Protein AF-A0A1W0WRH9-F1 (afdb_monomer)

Mean predicted aligned error: 17.5 Å

Organism: Hypsibius exemplaris (NCBI:txid2072580)

Nearest PDB structures (foldseek):
  4wpe-assembly1_A-2  TM=3.877E-01  e=2.273E+00  Saccharomyces cerevisiae S288C
  7aal-assembly1_B  TM=3.567E-01  e=2.743E+00  Homo sapiens
  3na7-assembly1_A  TM=4.412E-01  e=3.753E+00  Helicobacter pylori NCTC 11638
  3q0k-assembly1_B  TM=3.349E-01  e=2.577E+00  Homo sapiens
  6iko-assembly1_A  TM=3.248E-01  e=5.134E+00  Mus musculus

Radius of gyration: 46.94 Å; Cα contacts (8 Å, |Δi|>4): 36; chains: 1; bounding box: 94×64×145 Å

Solvent-accessible surface area (backbone atoms only — not comparable to full-atom values): 10478 Å² total; per-residue (Å²): 145,78,84,86,76,83,83,80,84,84,81,76,80,92,79,82,85,83,78,74,59,67,63,55,57,52,54,54,49,53,54,53,50,48,52,52,51,52,52,50,50,52,50,33,55,48,51,29,50,54,32,50,54,49,40,57,59,69,64,59,82,68,92,76,73,84,46,75,71,49,59,58,47,50,55,51,49,50,52,51,39,51,54,33,52,51,50,30,51,53,27,50,51,52,50,53,55,51,50,51,53,50,50,47,56,62,59,60,63,47,50,64,56,52,50,53,52,53,51,50,54,51,52,51,54,50,51,55,50,51,53,51,49,51,52,50,53,51,53,52,51,52,52,51,48,54,50,49,54,49,43,57,66,51,50,52,57,72,75,64,59,71,80,66,78,76,64,64,70,75,73,73,71,86,83,85,131

Sequence (177 aa):
MRRDTPARPINRPASSMAQRTAGGTVMNRSENTLKDLSKKQKEYVGKMLENFLEILKLMKLEEDRGTPIRVQTAEQEQLEMAVRAANVVRSAENLLALSEDLKKLFFLNDFPYITQTVQKARDTAKAESIETQARMIYIYREMENELLDLEEEYGSVWYLKPQDPILSDLTNGDAPH

Secondary structure (DSSP, 8-state):
-----PPPP------SSSSSHHHHHHHHHHHHHHHHHHHHHHHHHHHHHHHHHHHHHHT---S-TTSHHHHHHHHHHHHHHHHHHHHHHHHHHHHHHHHHHHHHHHHHHHHHHHHHHHHHHHHHHHHHHHHHHHHHHHHHHHHHHHHHHHHHHHHHHHH-PPPPTTSSTTS------

InterPro domains:
  IPR009332 Mediator of RNA polymerase II transcription subunit 22 [PF06179] (40-142)
  IPR009332 Mediator of RNA polymerase II transcription subunit 22 [PTHR12434] (21-158)

Structure (mmCIF, N/CA/C/O backbone):
data_AF-A0A1W0WRH9-F1
#
_entry.id   AF-A0A1W0WRH9-F1
#
loop_
_atom_site.group_PDB
_atom_site.id
_atom_site.type_symbol
_atom_site.label_atom_id
_atom_site.label_alt_id
_atom_site.label_comp_id
_atom_site.label_asym_id
_atom_site.label_entity_id
_atom_site.label_seq_id
_atom_site.pdbx_PDB_ins_code
_atom_site.Cartn_x
_atom_site.Cartn_y
_atom_site.Cartn_z
_atom_site.occupancy
_atom_site.B_iso_or_equiv
_atom_site.auth_seq_id
_atom_site.auth_comp_id
_atom_site.auth_asym_id
_atom_site.auth_atom_id
_atom_site.pdbx_PDB_model_num
ATOM 1 N N . MET A 1 1 ? 39.367 28.393 -58.319 1.00 45.50 1 MET A N 1
ATOM 2 C CA . MET A 1 1 ? 38.287 29.016 -57.521 1.00 45.50 1 MET A CA 1
ATOM 3 C C . MET A 1 1 ? 37.068 28.098 -57.507 1.00 45.50 1 MET A C 1
ATOM 5 O O . MET A 1 1 ? 36.241 28.169 -58.407 1.00 45.50 1 MET A O 1
ATOM 9 N N . ARG A 1 2 ? 36.975 27.197 -56.525 1.00 44.62 2 ARG A N 1
ATOM 10 C CA . ARG A 1 2 ? 35.753 26.440 -56.212 1.00 44.62 2 ARG A CA 1
ATOM 11 C C . ARG A 1 2 ? 35.390 26.784 -54.768 1.00 44.62 2 ARG A C 1
ATOM 13 O O . ARG A 1 2 ? 36.282 26.878 -53.938 1.00 44.62 2 ARG A O 1
ATOM 20 N N . ARG A 1 3 ? 34.122 27.132 -54.552 1.00 45.69 3 ARG A N 1
ATOM 21 C CA . ARG A 1 3 ? 33.612 27.776 -53.337 1.00 45.69 3 ARG A CA 1
ATOM 22 C C . ARG A 1 3 ? 33.481 26.752 -52.211 1.00 45.69 3 ARG A C 1
ATOM 24 O O . ARG A 1 3 ? 32.785 25.755 -52.386 1.00 45.69 3 ARG A O 1
ATOM 31 N N . ASP A 1 4 ? 34.092 27.053 -51.072 1.00 47.75 4 ASP A N 1
ATOM 32 C CA . ASP A 1 4 ? 33.786 26.427 -49.791 1.00 47.75 4 ASP A CA 1
ATOM 33 C C . ASP A 1 4 ? 32.329 26.712 -49.420 1.00 47.75 4 ASP A C 1
ATOM 35 O O . ASP A 1 4 ? 31.870 27.856 -49.453 1.00 47.75 4 ASP A O 1
ATOM 39 N N . THR A 1 5 ? 31.590 25.662 -49.074 1.00 56.66 5 THR A N 1
ATOM 40 C CA . THR A 1 5 ? 30.240 25.782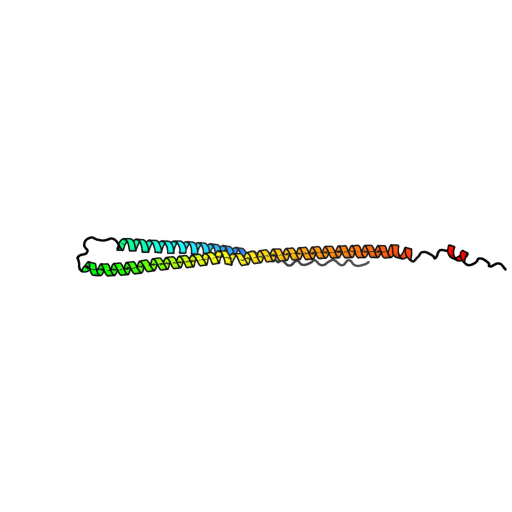 -48.512 1.00 56.66 5 THR A CA 1
ATOM 41 C C . THR A 1 5 ? 30.332 25.344 -47.050 1.00 56.66 5 THR A C 1
ATOM 43 O O . THR A 1 5 ? 30.722 24.202 -46.811 1.00 56.66 5 THR A O 1
ATOM 46 N N . PRO A 1 6 ? 30.030 26.199 -46.056 1.00 50.81 6 PRO A N 1
ATOM 47 C CA . PRO A 1 6 ? 30.146 25.807 -44.658 1.00 50.81 6 PRO A CA 1
ATOM 48 C C . PRO A 1 6 ? 28.975 24.905 -44.248 1.00 50.81 6 PRO A C 1
ATOM 50 O O . PRO A 1 6 ? 27.810 25.184 -44.547 1.00 50.81 6 PRO A O 1
ATOM 53 N N . ALA A 1 7 ? 29.298 23.819 -43.545 1.00 48.44 7 ALA A N 1
ATOM 54 C CA . ALA A 1 7 ? 28.338 22.893 -42.961 1.00 48.44 7 ALA A CA 1
ATOM 55 C C . ALA A 1 7 ? 27.384 23.619 -41.994 1.00 48.44 7 ALA A C 1
ATOM 57 O O . ALA A 1 7 ? 27.808 24.388 -41.130 1.00 48.44 7 ALA A O 1
ATOM 58 N N . ARG A 1 8 ? 26.077 23.367 -42.134 1.00 52.09 8 ARG A N 1
ATOM 59 C CA . ARG A 1 8 ? 25.052 23.862 -41.202 1.00 52.09 8 ARG A CA 1
ATOM 60 C C . ARG A 1 8 ? 25.191 23.175 -39.834 1.00 52.09 8 ARG A C 1
ATOM 62 O O . ARG A 1 8 ? 25.384 21.960 -39.798 1.00 52.09 8 ARG A O 1
ATOM 69 N N . PRO A 1 9 ? 25.006 23.896 -38.714 1.00 48.31 9 PRO A N 1
ATOM 70 C CA . PRO A 1 9 ? 24.991 23.282 -37.395 1.00 48.31 9 PRO A CA 1
ATOM 71 C C . PRO A 1 9 ? 23.713 22.454 -37.203 1.00 48.31 9 PRO A C 1
ATOM 73 O O . PRO A 1 9 ? 22.596 22.927 -37.421 1.00 48.31 9 PRO A O 1
ATOM 76 N N . ILE A 1 10 ? 23.897 21.202 -36.783 1.00 49.97 10 ILE A N 1
ATOM 77 C CA . ILE A 1 10 ? 22.828 20.279 -36.401 1.00 49.97 10 ILE A CA 1
ATOM 78 C C . ILE A 1 10 ? 22.215 20.788 -35.093 1.00 49.97 10 ILE A C 1
ATOM 80 O O . ILE A 1 10 ? 22.832 20.740 -34.029 1.00 49.97 10 ILE A O 1
ATOM 84 N N . ASN A 1 11 ? 20.991 21.297 -35.190 1.00 44.41 11 ASN A N 1
ATOM 85 C CA . ASN A 1 11 ? 20.188 21.739 -34.061 1.00 44.41 11 ASN A CA 1
ATOM 86 C C . ASN A 1 11 ? 19.788 20.511 -33.217 1.00 44.41 11 ASN A C 1
ATOM 88 O O . ASN A 1 11 ? 18.921 19.736 -33.620 1.00 44.41 11 ASN A O 1
ATOM 92 N N . ARG A 1 12 ? 20.444 20.293 -32.070 1.00 49.38 12 ARG A N 1
ATOM 93 C CA . ARG A 1 12 ? 20.019 19.290 -31.078 1.00 49.38 12 ARG A CA 1
ATOM 94 C C . ARG A 1 12 ? 18.776 19.816 -30.349 1.00 49.38 12 ARG A C 1
ATOM 96 O O . ARG A 1 12 ? 18.863 20.891 -29.756 1.00 49.38 12 ARG A O 1
ATOM 103 N N . PRO A 1 13 ? 17.644 19.092 -30.317 1.00 41.41 13 PRO A N 1
ATOM 104 C CA . PRO A 1 13 ? 16.507 19.522 -29.518 1.00 41.41 13 PRO A CA 1
ATOM 105 C C . PRO A 1 13 ? 16.840 19.427 -28.023 1.00 41.41 13 PRO A C 1
ATOM 107 O O . PRO A 1 13 ? 17.243 18.380 -27.511 1.00 41.41 13 PRO A O 1
ATOM 110 N N . ALA A 1 14 ? 16.656 20.544 -27.319 1.00 43.75 14 ALA A N 1
ATOM 111 C CA . ALA A 1 14 ? 16.650 20.614 -25.867 1.00 43.75 14 ALA A CA 1
ATOM 112 C C . ALA A 1 14 ? 15.479 19.776 -25.332 1.00 43.75 14 ALA A C 1
ATOM 114 O O . ALA A 1 14 ? 14.321 20.185 -25.366 1.00 43.75 14 ALA A O 1
ATOM 115 N N . SER A 1 15 ? 15.761 18.562 -24.871 1.00 47.03 15 SER A N 1
ATOM 116 C CA . SER A 1 15 ? 14.767 17.677 -24.256 1.00 47.03 15 SER A CA 1
ATOM 117 C C . SER A 1 15 ? 15.383 16.956 -23.062 1.00 47.03 15 SER A C 1
ATOM 119 O O . SER A 1 15 ? 15.529 15.741 -23.060 1.00 47.03 15 SER A O 1
ATOM 121 N N . SER A 1 16 ? 15.792 17.709 -22.037 1.00 43.19 16 SER A N 1
ATOM 122 C CA . SER A 1 16 ? 16.297 17.124 -20.782 1.00 43.19 16 SER A CA 1
ATOM 123 C C . SER A 1 16 ? 15.725 17.739 -19.498 1.00 43.19 16 SER A C 1
ATOM 125 O O . SER A 1 16 ? 16.131 17.342 -18.409 1.00 43.19 16 SER A O 1
ATOM 127 N N . MET A 1 1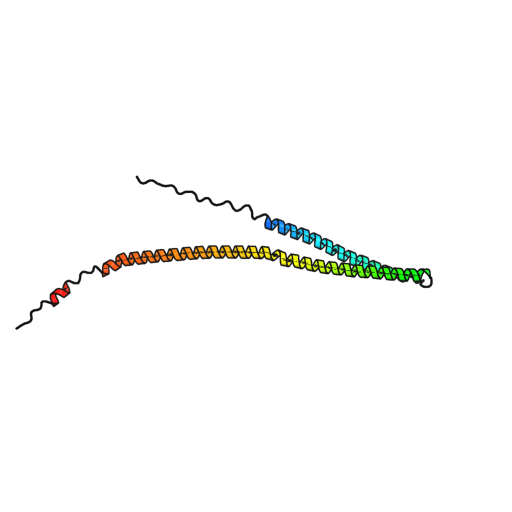7 ? 14.732 18.636 -19.572 1.00 44.31 17 MET A N 1
ATOM 128 C CA . MET A 1 17 ? 14.176 19.307 -18.379 1.00 44.31 17 MET A CA 1
ATOM 129 C C . MET A 1 17 ? 12.734 18.942 -17.988 1.00 44.31 17 MET A C 1
ATOM 131 O O . MET A 1 17 ? 12.219 19.516 -17.037 1.00 44.31 17 MET A O 1
ATOM 135 N N . ALA A 1 18 ? 12.082 17.964 -18.630 1.00 40.72 18 ALA A N 1
ATOM 136 C CA . ALA A 1 18 ? 10.671 17.647 -18.336 1.00 40.72 18 ALA A CA 1
ATOM 137 C C . ALA A 1 18 ? 10.418 16.331 -17.564 1.00 40.72 18 ALA A C 1
ATOM 139 O O . ALA A 1 18 ? 9.279 16.047 -17.215 1.00 40.72 18 ALA A O 1
ATOM 140 N N . GLN A 1 19 ? 11.438 15.517 -17.263 1.00 44.62 19 GLN A N 1
ATOM 141 C CA . GLN A 1 19 ? 11.229 14.153 -16.729 1.00 44.62 19 GLN A CA 1
ATOM 142 C C . GLN A 1 19 ? 11.575 13.943 -15.248 1.00 44.62 19 GLN A C 1
ATOM 144 O O . GLN A 1 19 ? 11.501 12.819 -14.756 1.00 44.62 19 GLN A O 1
ATOM 149 N N . ARG A 1 20 ? 11.916 14.999 -14.500 1.00 42.19 20 ARG A N 1
ATOM 150 C CA . ARG A 1 20 ? 12.268 14.875 -13.070 1.00 42.19 20 ARG A CA 1
ATOM 151 C C . ARG A 1 20 ? 11.091 14.986 -12.095 1.00 42.19 20 ARG A C 1
ATOM 153 O O . ARG A 1 20 ? 11.257 14.668 -10.924 1.00 42.19 20 ARG A O 1
ATOM 160 N N . THR A 1 21 ? 9.906 15.387 -12.544 1.00 45.19 21 THR A N 1
ATOM 161 C CA . THR A 1 21 ? 8.766 15.662 -11.650 1.00 45.19 21 THR A CA 1
ATOM 162 C C . THR A 1 21 ? 7.865 14.450 -11.398 1.00 45.19 21 THR A C 1
ATOM 164 O O . THR A 1 21 ? 7.304 14.338 -10.314 1.00 45.19 21 THR A O 1
ATOM 167 N N . ALA A 1 22 ? 7.777 13.487 -12.320 1.00 44.72 22 ALA A N 1
ATOM 168 C CA . ALA A 1 22 ? 6.873 12.341 -12.163 1.00 44.72 22 ALA A CA 1
ATOM 169 C C . ALA A 1 22 ? 7.304 11.361 -11.050 1.00 44.72 22 ALA A C 1
ATOM 171 O O . ALA A 1 22 ? 6.457 10.857 -10.318 1.00 44.72 22 ALA A O 1
ATOM 172 N N . GLY A 1 23 ? 8.611 11.128 -10.873 1.00 44.50 23 GLY A N 1
ATOM 173 C CA . GLY A 1 23 ? 9.124 10.217 -9.838 1.00 44.50 23 GLY A CA 1
ATOM 174 C C . GLY A 1 23 ? 8.986 10.768 -8.413 1.00 44.50 23 GLY A C 1
ATOM 175 O O . GLY A 1 23 ? 8.600 10.040 -7.503 1.00 44.50 23 GLY A O 1
ATOM 176 N N . GLY A 1 24 ? 9.223 12.072 -8.223 1.00 41.81 24 GLY A N 1
ATOM 177 C CA . GLY A 1 24 ? 9.121 12.718 -6.909 1.00 41.81 24 GLY A CA 1
ATOM 178 C C . GLY A 1 24 ? 7.680 12.866 -6.411 1.00 41.81 24 GLY A C 1
ATOM 179 O O . GLY A 1 24 ? 7.408 12.687 -5.227 1.00 41.81 24 GLY A O 1
ATOM 180 N N . THR A 1 25 ? 6.722 13.138 -7.303 1.00 48.84 25 THR A N 1
ATOM 181 C CA . THR A 1 25 ? 5.307 13.287 -6.920 1.00 48.84 25 THR A CA 1
ATOM 182 C C . THR A 1 25 ? 4.654 11.954 -6.539 1.00 48.84 25 THR A C 1
ATOM 184 O O . THR A 1 25 ? 3.807 11.931 -5.646 1.00 48.84 25 THR A O 1
ATOM 187 N N . VAL A 1 26 ? 5.057 10.841 -7.162 1.00 51.34 26 VAL A N 1
ATOM 188 C CA . VAL A 1 26 ? 4.559 9.496 -6.816 1.00 51.34 26 VAL A CA 1
ATOM 189 C C . VAL A 1 26 ? 5.135 9.023 -5.477 1.00 51.34 26 VAL A C 1
ATOM 191 O O . VAL A 1 26 ? 4.377 8.545 -4.635 1.00 51.34 26 VAL A O 1
ATOM 194 N N . MET A 1 27 ? 6.429 9.257 -5.234 1.00 49.94 27 MET A N 1
ATOM 195 C CA . MET A 1 27 ? 7.109 8.875 -3.988 1.00 49.94 27 MET A CA 1
ATOM 196 C C . MET A 1 27 ? 6.570 9.639 -2.761 1.00 49.94 27 MET A C 1
ATOM 198 O O . MET A 1 27 ? 6.281 9.040 -1.723 1.00 49.94 27 MET A O 1
ATOM 202 N N . ASN A 1 28 ? 6.312 10.944 -2.906 1.00 52.47 28 ASN A N 1
ATOM 203 C CA . ASN A 1 28 ? 5.694 11.758 -1.851 1.00 52.47 28 ASN A CA 1
ATOM 204 C C . ASN A 1 28 ? 4.231 11.362 -1.581 1.00 52.47 28 ASN A C 1
ATOM 206 O O . ASN A 1 28 ? 3.757 11.432 -0.445 1.00 52.47 28 ASN A O 1
ATOM 210 N N . ARG A 1 29 ? 3.497 10.920 -2.613 1.00 57.00 29 ARG A N 1
ATOM 211 C CA . ARG A 1 29 ? 2.124 10.419 -2.456 1.00 57.00 29 ARG A CA 1
ATOM 212 C C . ARG A 1 29 ? 2.107 9.103 -1.679 1.00 57.00 29 ARG A C 1
ATOM 214 O O . ARG A 1 29 ? 1.306 8.995 -0.757 1.00 57.00 29 ARG A O 1
ATOM 221 N N . SER A 1 30 ? 3.006 8.162 -1.990 1.00 65.44 30 SER A N 1
ATOM 222 C CA . SER A 1 30 ? 3.114 6.889 -1.261 1.00 65.44 30 SER A CA 1
ATOM 223 C C . SER A 1 30 ? 3.463 7.075 0.216 1.00 65.44 30 SER A C 1
ATOM 225 O O . SER A 1 30 ? 2.921 6.377 1.073 1.00 65.44 30 SER A O 1
ATOM 227 N N . GLU A 1 31 ? 4.319 8.046 0.537 1.00 73.56 31 GLU A N 1
ATOM 228 C CA . GLU A 1 31 ? 4.756 8.285 1.913 1.00 73.56 31 GLU A CA 1
ATOM 229 C C . GLU A 1 31 ? 3.644 8.904 2.778 1.00 73.56 31 GLU A C 1
ATOM 231 O O . GLU A 1 31 ? 3.426 8.482 3.915 1.00 73.56 31 GLU A O 1
ATOM 236 N N . ASN A 1 32 ? 2.873 9.843 2.222 1.00 78.12 32 ASN A N 1
ATOM 237 C CA . ASN A 1 32 ? 1.698 10.395 2.899 1.00 78.12 32 ASN A CA 1
ATOM 238 C C . ASN A 1 32 ? 0.601 9.336 3.080 1.00 78.12 32 ASN A C 1
ATOM 240 O O . ASN A 1 32 ? 0.060 9.203 4.176 1.00 78.12 32 ASN A O 1
ATOM 244 N N . THR A 1 33 ? 0.343 8.505 2.062 1.00 81.00 33 THR A N 1
ATOM 245 C CA . THR A 1 33 ? -0.614 7.397 2.198 1.00 81.00 33 THR A CA 1
ATOM 246 C C . THR A 1 33 ? -0.171 6.368 3.237 1.00 81.00 33 THR A C 1
ATOM 248 O O . THR A 1 33 ? -1.004 5.871 3.987 1.00 81.00 33 THR A O 1
ATOM 251 N N . LEU A 1 34 ? 1.130 6.077 3.353 1.00 85.38 34 LEU A N 1
ATOM 252 C CA . LEU A 1 34 ? 1.656 5.172 4.381 1.00 85.38 34 LEU A CA 1
ATOM 253 C C . LEU A 1 34 ? 1.449 5.726 5.794 1.00 85.38 34 LEU A C 1
ATOM 255 O O . LEU A 1 34 ? 1.051 4.985 6.695 1.00 85.38 34 LEU A O 1
ATOM 259 N N . LYS A 1 35 ? 1.669 7.031 5.989 1.00 89.38 35 LYS A N 1
ATOM 260 C CA . LYS A 1 35 ? 1.402 7.703 7.270 1.00 89.38 35 LYS A CA 1
ATOM 261 C C . LYS A 1 35 ? -0.080 7.629 7.638 1.00 89.38 35 LYS A C 1
ATOM 263 O O . LYS A 1 35 ? -0.403 7.294 8.779 1.00 89.38 35 LYS A O 1
ATOM 268 N N . ASP A 1 36 ? -0.972 7.857 6.677 1.00 90.44 36 ASP A N 1
ATOM 269 C CA . ASP A 1 36 ? -2.418 7.764 6.892 1.00 90.44 36 ASP A CA 1
ATOM 270 C C . ASP A 1 36 ? -2.871 6.334 7.213 1.00 90.44 36 ASP A C 1
ATOM 272 O O . ASP A 1 36 ? -3.677 6.128 8.124 1.00 90.44 36 ASP A O 1
ATOM 276 N N . LEU A 1 37 ? -2.328 5.331 6.516 1.00 91.12 37 LEU A N 1
ATOM 277 C CA . LEU A 1 37 ? -2.613 3.922 6.792 1.00 91.12 37 LEU A CA 1
ATOM 278 C C . LEU A 1 37 ? -2.104 3.511 8.181 1.00 91.12 37 LEU A C 1
ATOM 280 O O . LEU A 1 37 ? -2.827 2.854 8.926 1.00 91.12 37 LEU A O 1
ATOM 284 N N . SER A 1 38 ? -0.911 3.961 8.581 1.00 92.88 38 SER A N 1
ATOM 285 C CA . SER A 1 38 ? -0.383 3.719 9.931 1.00 92.88 38 SER A CA 1
ATOM 286 C C . SER A 1 38 ? -1.246 4.373 11.014 1.00 92.88 38 SER A C 1
ATOM 288 O O . SER A 1 38 ? -1.517 3.767 12.054 1.00 92.88 38 SER A O 1
ATOM 290 N N . LYS A 1 39 ? -1.737 5.594 10.767 1.00 95.50 39 LYS A N 1
ATOM 291 C CA . LYS A 1 39 ? -2.665 6.276 11.676 1.00 95.50 39 LYS A CA 1
ATOM 292 C C . LYS A 1 39 ? -3.968 5.487 11.833 1.00 95.50 39 LYS A C 1
ATOM 294 O O . LYS A 1 39 ? -4.375 5.223 12.963 1.00 95.50 39 LYS A O 1
ATOM 299 N N . LYS A 1 40 ? -4.580 5.062 10.723 1.00 95.19 40 LYS A N 1
ATOM 300 C CA . LYS A 1 40 ? -5.808 4.248 10.726 1.00 95.19 40 LYS A CA 1
ATOM 301 C C . LYS A 1 40 ? -5.613 2.905 11.429 1.00 9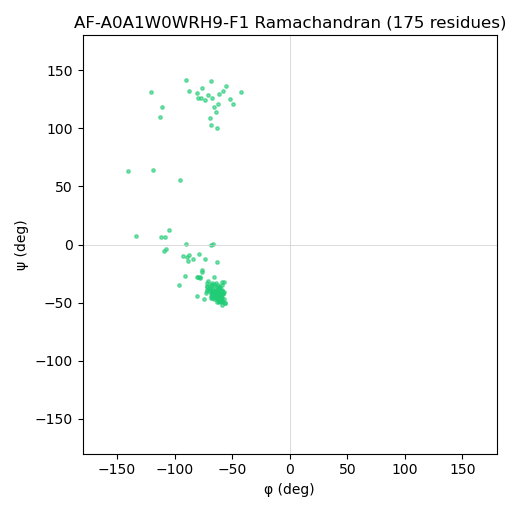5.19 40 LYS A C 1
ATOM 303 O O . LYS A 1 40 ? -6.465 2.503 12.211 1.00 95.19 40 LYS A O 1
ATOM 30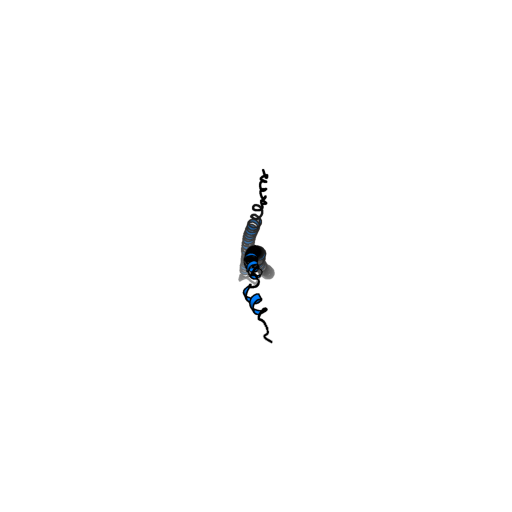8 N N . GLN A 1 41 ? -4.477 2.240 11.213 1.00 96.12 41 GLN A N 1
ATOM 309 C CA . GLN A 1 41 ? -4.139 0.994 11.904 1.00 96.12 41 GLN A CA 1
ATOM 310 C C . GLN A 1 41 ? -4.172 1.175 13.427 1.00 96.12 41 GLN A C 1
ATOM 312 O O . GLN A 1 41 ? -4.828 0.405 14.127 1.00 96.12 41 GLN A O 1
ATOM 317 N N . LYS A 1 42 ? -3.493 2.210 13.939 1.00 96.81 42 LYS A N 1
ATOM 318 C CA . LYS A 1 42 ? -3.480 2.517 15.377 1.00 96.81 42 LYS A CA 1
ATOM 319 C C . LYS A 1 42 ? -4.879 2.823 15.901 1.00 96.81 42 LYS A C 1
ATOM 321 O O . LYS A 1 42 ? -5.233 2.356 16.977 1.00 96.81 42 LYS A O 1
ATOM 326 N N . GLU A 1 43 ? -5.674 3.567 15.136 1.00 96.94 43 GLU A N 1
ATOM 327 C CA . GLU A 1 43 ? -7.053 3.896 15.495 1.00 96.94 43 GLU A CA 1
ATOM 328 C C . GLU A 1 43 ? -7.934 2.644 15.614 1.00 96.94 43 GLU A C 1
ATOM 330 O O . GLU A 1 43 ? -8.638 2.488 16.608 1.00 96.94 43 GLU A O 1
ATOM 335 N N . TYR A 1 44 ? -7.883 1.727 14.643 1.00 97.06 44 TYR A N 1
ATOM 336 C CA . TYR A 1 44 ? -8.699 0.510 14.685 1.00 97.06 44 TYR A CA 1
ATOM 337 C C . TYR A 1 44 ? -8.284 -0.430 15.821 1.00 97.06 44 TYR A C 1
ATOM 339 O O . TYR A 1 44 ? -9.154 -0.940 16.525 1.00 97.06 44 TYR A O 1
ATOM 347 N N . VAL A 1 45 ? -6.979 -0.606 16.062 1.00 97.56 45 VAL A N 1
ATOM 348 C CA . VAL A 1 45 ? -6.484 -1.389 17.211 1.00 97.56 45 VAL A CA 1
ATOM 349 C C . VAL A 1 45 ? -6.897 -0.741 18.536 1.00 97.56 45 VAL A C 1
ATOM 351 O O . VAL A 1 45 ? -7.356 -1.437 19.440 1.00 97.56 45 VAL A O 1
ATOM 354 N N . GLY A 1 46 ? -6.794 0.588 18.640 1.00 97.75 46 GLY A N 1
ATOM 355 C CA . GLY A 1 46 ? -7.236 1.340 19.816 1.00 97.75 46 GLY A CA 1
ATOM 356 C C . GLY A 1 46 ? -8.722 1.132 20.106 1.00 97.75 46 GLY A C 1
ATOM 357 O O . GLY A 1 46 ? -9.081 0.747 21.214 1.00 97.75 46 GLY A O 1
ATOM 358 N N . LYS A 1 47 ? -9.582 1.265 19.088 1.00 97.31 47 LYS A N 1
ATOM 359 C CA . LYS A 1 47 ? -11.030 1.031 19.223 1.00 97.31 47 LYS A CA 1
ATOM 360 C C . LYS A 1 47 ? -11.366 -0.404 19.620 1.00 97.31 47 LYS A C 1
ATOM 362 O O . LYS A 1 47 ? -12.293 -0.606 20.405 1.00 97.31 47 LYS A O 1
ATOM 367 N N . MET A 1 48 ? -10.640 -1.400 19.105 1.00 98.00 48 MET A N 1
ATOM 368 C CA . MET A 1 48 ? -10.817 -2.793 19.533 1.00 98.00 48 MET A CA 1
ATOM 369 C C . MET A 1 48 ? -10.508 -2.955 21.021 1.00 98.00 48 MET A C 1
ATOM 371 O O . MET A 1 48 ? -11.310 -3.543 21.744 1.00 98.00 48 MET A O 1
ATOM 375 N N . LEU A 1 49 ? -9.381 -2.404 21.478 1.00 97.81 49 LEU A N 1
ATOM 376 C CA . LEU A 1 49 ? -8.978 -2.471 22.880 1.00 97.81 49 LEU A CA 1
ATOM 377 C C . LEU A 1 49 ? -9.985 -1.756 23.790 1.00 97.81 49 LEU A C 1
ATOM 379 O O . LEU A 1 49 ? -10.403 -2.329 24.790 1.00 97.81 49 LEU A O 1
ATOM 383 N N . GLU A 1 50 ? -10.412 -0.543 23.434 1.00 97.81 50 GLU A N 1
ATOM 384 C CA . GLU A 1 50 ? -11.392 0.230 24.206 1.00 97.81 50 GLU A CA 1
ATOM 385 C C . GLU A 1 50 ? -12.724 -0.515 24.359 1.00 97.81 50 GLU A C 1
ATOM 387 O O . GLU A 1 50 ? -13.227 -0.654 25.473 1.00 97.81 50 GLU A O 1
ATOM 392 N N . ASN A 1 51 ? -13.278 -1.049 23.262 1.00 97.56 51 ASN A N 1
ATOM 393 C CA . ASN A 1 51 ? -14.529 -1.810 23.321 1.00 97.56 51 ASN A CA 1
ATOM 394 C C . ASN A 1 51 ? -14.367 -3.096 24.139 1.00 97.56 51 ASN A C 1
ATOM 396 O O . ASN A 1 51 ? -15.256 -3.430 24.918 1.00 97.56 51 ASN A O 1
ATOM 400 N N . PHE A 1 52 ? -13.237 -3.793 23.999 1.00 97.25 52 PHE A N 1
ATOM 401 C CA . PHE A 1 52 ? -12.969 -5.013 24.755 1.00 97.25 52 PHE A CA 1
ATOM 402 C C . PHE A 1 52 ? -12.835 -4.747 26.259 1.00 97.25 52 PHE A C 1
ATOM 404 O O . PHE A 1 52 ? -13.435 -5.453 27.066 1.00 97.25 52 PHE A O 1
ATOM 411 N N . LEU A 1 53 ? -12.102 -3.701 26.649 1.00 96.25 53 LEU A N 1
ATOM 412 C CA . LEU A 1 53 ? -11.973 -3.305 28.052 1.00 96.25 53 LEU A CA 1
ATOM 413 C C . LEU A 1 53 ? -13.323 -2.938 28.666 1.00 96.25 53 LEU A C 1
ATOM 415 O O . LEU A 1 53 ? -13.570 -3.252 29.826 1.00 96.25 53 LEU A O 1
ATOM 419 N N . GLU A 1 54 ? -14.207 -2.305 27.902 1.00 94.69 54 GLU A N 1
ATOM 420 C CA . GLU A 1 54 ? -15.527 -1.935 28.398 1.00 94.69 54 GLU A CA 1
ATOM 421 C C . GLU A 1 54 ? -16.450 -3.153 28.564 1.00 94.69 54 GLU A C 1
ATOM 423 O O . GLU A 1 54 ? -17.153 -3.248 29.565 1.00 94.69 54 GLU A O 1
ATOM 428 N N . ILE A 1 55 ? -16.354 -4.156 27.682 1.00 94.94 55 ILE A N 1
ATOM 429 C CA . ILE A 1 55 ? -17.007 -5.463 27.888 1.00 94.94 55 ILE A CA 1
ATOM 430 C C . ILE A 1 55 ? -16.525 -6.111 29.197 1.00 94.94 55 ILE A C 1
ATOM 432 O O . ILE A 1 55 ? -17.334 -6.625 29.967 1.00 94.94 55 ILE A O 1
ATOM 436 N N . LEU A 1 56 ? -15.220 -6.057 29.495 1.00 92.88 56 LEU A N 1
ATOM 437 C CA . LEU A 1 56 ? -14.684 -6.585 30.758 1.00 92.88 56 LEU A CA 1
ATOM 438 C C . LEU A 1 56 ? -15.215 -5.837 31.989 1.00 92.88 56 LEU A C 1
ATOM 440 O O . LEU A 1 56 ? -15.376 -6.452 33.043 1.00 92.88 56 LEU A O 1
ATOM 444 N N . LYS A 1 57 ? -15.479 -4.529 31.881 1.00 90.69 57 LYS A N 1
ATOM 445 C CA . LYS A 1 57 ? -16.078 -3.752 32.977 1.00 90.69 57 LYS A CA 1
ATOM 446 C C . LYS A 1 57 ? -17.527 -4.162 33.224 1.00 90.69 57 LYS A C 1
ATOM 448 O O . LYS A 1 57 ? -17.880 -4.368 34.380 1.00 90.69 57 LYS A O 1
ATOM 453 N N . LEU A 1 58 ? -18.312 -4.336 32.160 1.00 87.50 58 LEU A N 1
ATOM 454 C CA . LEU A 1 58 ? -19.714 -4.766 32.235 1.00 87.50 58 LEU A CA 1
ATOM 455 C C . LEU A 1 58 ? -19.861 -6.199 32.773 1.00 87.50 58 LEU A C 1
ATOM 457 O O . LEU A 1 58 ? -20.852 -6.519 33.412 1.00 87.50 58 LEU A O 1
ATOM 461 N N . MET A 1 59 ? -18.859 -7.062 32.575 1.00 83.88 59 MET A N 1
ATOM 462 C CA . MET A 1 59 ? -18.876 -8.429 33.114 1.00 83.88 59 MET A CA 1
ATOM 463 C C . MET A 1 59 ? -18.633 -8.533 34.628 1.00 83.88 59 MET A C 1
ATOM 465 O O . MET A 1 59 ? -18.821 -9.618 35.186 1.00 83.88 59 MET A O 1
ATOM 469 N N . LYS A 1 60 ? -18.183 -7.473 35.315 1.00 77.06 60 LYS A N 1
ATOM 470 C CA . LYS A 1 60 ? -17.918 -7.558 36.759 1.00 77.06 60 LYS A CA 1
ATOM 471 C C . LYS A 1 60 ? -19.219 -7.824 37.523 1.00 77.06 60 LYS A C 1
ATOM 473 O O . LYS A 1 60 ? -20.102 -6.979 37.581 1.00 77.06 60 LYS A O 1
ATOM 478 N N . LEU A 1 61 ? -19.306 -9.005 38.141 1.00 60.44 61 LEU A N 1
ATOM 479 C CA . LEU A 1 61 ? -20.388 -9.358 39.054 1.00 60.44 61 LEU A CA 1
ATOM 480 C C . LEU A 1 61 ? -20.324 -8.490 40.309 1.00 60.44 61 LEU A C 1
ATOM 482 O O . LEU A 1 61 ? -19.395 -8.605 41.102 1.00 60.44 61 LEU A O 1
ATOM 486 N N . GLU A 1 62 ? -21.372 -7.720 40.538 1.00 61.50 62 GLU A N 1
ATOM 487 C CA . GLU A 1 62 ? -21.714 -7.216 41.861 1.00 61.50 62 GLU A CA 1
ATOM 488 C C . GLU A 1 62 ? -22.606 -8.263 42.570 1.00 61.50 62 GLU A C 1
ATOM 490 O O . GLU A 1 62 ? -23.575 -8.743 41.973 1.00 61.50 62 GLU A O 1
ATOM 495 N N . GLU A 1 63 ? -22.305 -8.620 43.826 1.00 56.53 63 GLU A N 1
ATOM 496 C CA . GLU A 1 63 ? -22.894 -9.768 44.560 1.00 56.53 63 GLU A CA 1
ATOM 497 C C . GLU A 1 63 ? -24.413 -9.677 44.821 1.00 56.53 63 GLU A C 1
ATOM 499 O O . GLU A 1 63 ? -25.059 -10.687 45.096 1.00 56.53 63 GLU A O 1
ATOM 504 N N . ASP A 1 64 ? -25.028 -8.506 44.662 1.00 57.38 64 ASP A N 1
ATOM 505 C CA . ASP A 1 64 ? -26.402 -8.251 45.108 1.00 57.38 64 ASP A CA 1
ATOM 506 C C . ASP A 1 64 ? -27.472 -8.441 44.008 1.00 57.38 64 ASP A C 1
ATOM 508 O O . ASP A 1 64 ? -28.237 -7.539 43.665 1.00 57.38 64 ASP A O 1
ATOM 512 N N . ARG A 1 65 ? -27.500 -9.624 43.380 1.00 59.38 65 ARG A N 1
ATOM 513 C CA . ARG A 1 65 ? -28.333 -9.957 42.195 1.00 59.38 65 ARG A CA 1
ATOM 514 C C . ARG A 1 65 ? -29.856 -10.027 42.431 1.00 59.38 65 ARG A C 1
ATOM 516 O O . ARG A 1 65 ? -30.593 -10.320 41.494 1.00 59.38 65 ARG A O 1
ATOM 523 N N . GLY A 1 66 ? -30.340 -9.795 43.650 1.00 60.16 66 GLY A N 1
ATOM 524 C CA . GLY A 1 66 ? -31.727 -10.084 44.043 1.00 60.16 66 GLY A CA 1
ATOM 525 C C . GLY A 1 66 ? -32.760 -8.978 43.792 1.00 60.16 66 GLY A C 1
ATOM 526 O O . GLY A 1 66 ? -33.952 -9.221 43.967 1.00 60.16 66 GLY A O 1
ATOM 527 N N . THR A 1 67 ? -32.351 -7.763 43.414 1.00 68.12 67 THR A N 1
ATOM 528 C CA . THR A 1 67 ? -33.283 -6.626 43.302 1.00 68.12 67 THR A CA 1
ATOM 529 C C . THR A 1 67 ? -33.899 -6.504 41.894 1.00 68.12 67 THR A C 1
ATOM 531 O O . THR A 1 67 ? -33.193 -6.677 40.902 1.00 68.12 67 THR A O 1
ATOM 534 N N . PRO A 1 68 ? -35.197 -6.152 41.751 1.00 65.75 68 PRO A N 1
ATOM 535 C CA . PRO A 1 68 ? -35.870 -6.020 40.446 1.00 65.75 68 PRO A CA 1
ATOM 536 C C . PRO A 1 68 ? -35.194 -5.024 39.494 1.00 65.75 68 PRO A C 1
ATOM 538 O O . PRO A 1 68 ? -35.170 -5.230 38.284 1.00 65.75 68 PRO A O 1
ATOM 541 N N . ILE A 1 69 ? -34.594 -3.971 40.060 1.00 67.31 69 ILE A N 1
ATOM 542 C CA . ILE A 1 69 ? -33.802 -2.969 39.335 1.00 67.31 69 ILE A CA 1
ATOM 543 C C . ILE A 1 69 ? -32.626 -3.636 38.607 1.00 67.31 69 ILE A C 1
ATOM 545 O O . ILE A 1 69 ? -32.316 -3.257 37.483 1.00 67.31 69 ILE A O 1
ATOM 549 N N . ARG A 1 70 ? -32.023 -4.683 39.187 1.00 71.00 70 ARG A N 1
ATOM 550 C CA . ARG A 1 70 ? -30.889 -5.382 38.575 1.00 71.00 70 ARG A CA 1
ATOM 551 C C . ARG A 1 70 ? -31.246 -6.313 37.427 1.00 71.00 70 ARG A C 1
ATOM 553 O O . ARG A 1 70 ? -30.398 -6.568 36.580 1.00 71.00 70 ARG A O 1
ATOM 560 N N . VAL A 1 71 ? -32.482 -6.804 37.360 1.00 68.75 71 VAL A N 1
ATOM 561 C CA . VAL A 1 71 ? -32.928 -7.621 36.220 1.00 68.75 71 VAL A CA 1
ATOM 562 C C . VAL A 1 71 ? -33.014 -6.761 34.955 1.00 68.75 71 VAL A C 1
ATOM 564 O O . VAL A 1 71 ? -32.546 -7.183 33.903 1.00 68.75 71 VAL A O 1
ATOM 567 N N . GLN A 1 72 ? -33.526 -5.528 35.068 1.00 72.38 72 GLN A N 1
ATOM 568 C CA . GLN A 1 72 ? -33.539 -4.573 33.953 1.00 72.38 72 GLN A CA 1
ATOM 569 C C . GLN A 1 72 ? -32.134 -4.092 33.567 1.00 72.38 72 GLN A C 1
ATOM 571 O O . GLN A 1 72 ? -31.840 -3.991 32.376 1.00 72.38 72 GLN A O 1
ATOM 576 N N . THR A 1 73 ? -31.249 -3.821 34.535 1.00 78.69 73 THR A N 1
ATOM 577 C CA . THR A 1 73 ? -29.876 -3.402 34.203 1.00 78.69 73 THR A CA 1
ATOM 578 C C . THR A 1 73 ? -29.072 -4.530 33.566 1.00 78.69 73 THR A C 1
ATOM 580 O O . THR A 1 73 ? -28.309 -4.257 32.649 1.00 78.69 73 THR A O 1
ATOM 583 N N . ALA A 1 74 ? -29.285 -5.789 33.960 1.00 80.50 74 ALA A N 1
ATOM 584 C CA . ALA A 1 74 ? -28.593 -6.932 33.364 1.00 80.50 74 ALA A CA 1
ATOM 585 C C . ALA A 1 74 ? -28.919 -7.109 31.870 1.00 80.50 74 ALA A C 1
ATOM 587 O O . ALA A 1 74 ? -28.029 -7.397 31.070 1.00 80.50 74 ALA A O 1
ATOM 588 N N . GLU A 1 75 ? -30.178 -6.908 31.472 1.00 84.00 75 GLU A N 1
ATOM 589 C CA . GLU A 1 75 ? -30.573 -6.959 30.058 1.00 84.00 75 GLU A CA 1
ATOM 590 C C . GLU A 1 75 ? -29.954 -5.797 29.262 1.00 84.00 75 GLU A C 1
ATOM 592 O O . GLU A 1 75 ? -29.443 -5.990 28.156 1.00 84.00 75 GLU A O 1
ATOM 597 N N . GLN A 1 76 ? -29.912 -4.597 29.850 1.00 87.75 76 GLN A N 1
ATOM 598 C CA . GLN A 1 76 ? -29.260 -3.436 29.244 1.00 87.75 76 GLN A CA 1
ATOM 599 C C . GLN A 1 76 ? -27.740 -3.629 29.095 1.00 87.75 76 GLN A C 1
ATOM 601 O O . GLN A 1 76 ? -27.191 -3.356 28.028 1.00 87.75 76 GLN A O 1
ATOM 606 N N . GLU A 1 77 ? -27.067 -4.141 30.126 1.00 89.06 77 GLU A N 1
ATOM 607 C CA . GLU A 1 77 ? -25.639 -4.483 30.108 1.00 89.06 77 GLU A CA 1
ATOM 608 C C . GLU A 1 77 ? -25.341 -5.552 29.050 1.00 89.06 77 GLU A C 1
ATOM 610 O O . GLU A 1 77 ? -24.346 -5.459 28.330 1.00 89.06 77 GLU A O 1
ATOM 615 N N . GLN A 1 78 ? -26.225 -6.543 28.895 1.00 90.38 78 GLN A N 1
ATOM 616 C CA . GLN A 1 78 ? -26.100 -7.576 27.869 1.00 90.38 78 GLN A CA 1
ATOM 617 C C . GLN A 1 78 ? -26.199 -7.000 26.451 1.00 90.38 78 GLN A C 1
ATOM 619 O O . GLN A 1 78 ? -25.385 -7.347 25.588 1.00 90.38 78 GLN A O 1
ATOM 624 N N . LEU A 1 79 ? -27.155 -6.101 26.203 1.00 93.50 79 LEU A N 1
ATOM 625 C CA . LEU A 1 79 ? -27.276 -5.405 24.921 1.00 93.50 79 LEU A CA 1
ATOM 626 C C . LEU A 1 79 ? -26.058 -4.516 24.650 1.00 93.50 79 LEU A C 1
ATOM 628 O O . LEU A 1 79 ? -25.523 -4.523 23.541 1.00 93.50 79 LEU A O 1
ATOM 632 N N . GLU A 1 80 ? -25.571 -3.797 25.660 1.00 94.06 80 GLU A N 1
ATOM 633 C CA . GLU A 1 80 ? -24.374 -2.971 25.532 1.00 94.06 80 GLU A CA 1
ATOM 634 C C . GLU A 1 80 ? -23.131 -3.815 25.203 1.00 94.06 80 GLU A C 1
ATOM 636 O O . GLU A 1 80 ? -22.388 -3.486 24.271 1.00 94.06 80 GLU A O 1
ATOM 641 N N . MET A 1 81 ? -22.932 -4.942 25.895 1.00 95.12 81 MET A N 1
ATOM 642 C CA . MET A 1 81 ? -21.858 -5.892 25.592 1.00 95.12 81 MET A CA 1
ATOM 643 C C . MET A 1 81 ? -21.944 -6.406 24.150 1.00 95.12 81 MET A C 1
ATOM 645 O O . MET A 1 81 ? -20.920 -6.478 23.467 1.00 95.12 81 MET A O 1
ATOM 649 N N . ALA A 1 82 ? -23.149 -6.707 23.654 1.00 96.06 82 ALA A N 1
ATOM 650 C CA . ALA A 1 82 ? -23.352 -7.161 22.280 1.00 96.06 82 ALA A CA 1
ATOM 651 C C . ALA A 1 82 ? -22.976 -6.085 21.244 1.00 96.06 82 ALA A C 1
ATOM 653 O O . ALA A 1 82 ? -22.265 -6.381 20.279 1.00 96.06 82 ALA A O 1
ATOM 654 N N . VAL A 1 83 ? -23.377 -4.825 21.457 1.00 97.56 83 VAL A N 1
ATOM 655 C CA . VAL A 1 83 ? -22.992 -3.707 20.573 1.00 97.56 83 VAL A CA 1
ATOM 656 C C . VAL A 1 83 ? -21.476 -3.508 20.571 1.00 97.56 83 VAL A C 1
ATOM 658 O O . VAL A 1 83 ? -20.865 -3.327 19.515 1.00 97.56 83 VAL A O 1
ATOM 661 N N . ARG A 1 84 ? -20.838 -3.583 21.741 1.00 97.12 84 ARG A N 1
ATOM 662 C CA . ARG A 1 84 ? -19.380 -3.455 21.860 1.00 97.12 84 ARG A CA 1
ATOM 663 C C . ARG A 1 84 ? -18.649 -4.593 21.156 1.00 97.12 84 ARG A C 1
ATOM 665 O O . ARG A 1 84 ? -17.678 -4.331 20.448 1.00 97.12 84 ARG A O 1
ATOM 672 N N . ALA A 1 85 ? -19.137 -5.827 21.269 1.00 97.75 85 ALA A N 1
ATOM 673 C CA . ALA A 1 85 ? -18.579 -6.967 20.548 1.00 97.75 85 ALA A CA 1
ATOM 674 C C . ALA A 1 85 ? -18.685 -6.775 19.024 1.00 97.75 85 ALA A C 1
ATOM 676 O O . ALA A 1 85 ? -17.704 -6.975 18.306 1.00 97.75 85 ALA A O 1
ATOM 677 N N . ALA A 1 86 ? -19.829 -6.289 18.532 1.00 98.00 86 ALA A N 1
ATOM 678 C CA . ALA A 1 86 ? -20.000 -5.952 17.119 1.00 98.00 86 ALA A CA 1
ATOM 679 C C . ALA A 1 86 ? -19.015 -4.859 16.654 1.00 98.00 86 ALA A C 1
ATOM 681 O O . ALA A 1 86 ? -18.437 -4.959 15.571 1.00 98.00 86 ALA A O 1
ATOM 682 N N . ASN A 1 87 ? -18.748 -3.846 17.485 1.00 97.81 87 ASN A N 1
ATOM 683 C CA . ASN A 1 87 ? -17.761 -2.802 17.182 1.00 97.81 87 ASN A CA 1
ATOM 684 C C . ASN A 1 87 ? -16.316 -3.329 17.120 1.00 97.81 87 ASN A C 1
ATOM 686 O O . ASN A 1 87 ? -15.522 -2.832 16.311 1.00 97.81 87 ASN A O 1
ATOM 690 N N . VAL A 1 88 ? -15.966 -4.335 17.934 1.00 98.06 88 VAL A N 1
ATOM 691 C CA . VAL A 1 88 ? -14.667 -5.027 17.850 1.00 98.06 88 VAL A CA 1
ATOM 692 C C . VAL A 1 88 ? -14.536 -5.734 16.503 1.00 98.06 88 VAL A C 1
ATOM 694 O O . VAL A 1 88 ? -13.544 -5.519 15.806 1.00 98.06 88 VAL A O 1
ATOM 697 N N . VAL A 1 89 ? -15.549 -6.512 16.103 1.00 98.12 89 VAL A N 1
ATOM 698 C CA . VAL A 1 89 ? -15.561 -7.225 14.812 1.00 98.12 89 VAL A CA 1
ATOM 699 C C . VAL A 1 89 ? -15.447 -6.243 13.648 1.00 98.12 89 VAL A C 1
ATOM 701 O O . VAL A 1 89 ? -14.574 -6.398 12.800 1.00 98.12 89 VAL A O 1
ATOM 704 N N . ARG A 1 90 ? -16.227 -5.157 13.662 1.00 97.56 90 ARG A N 1
ATOM 705 C CA . ARG A 1 90 ? -16.158 -4.108 12.634 1.00 97.56 90 ARG A CA 1
ATOM 706 C C . ARG A 1 90 ? -14.772 -3.463 12.536 1.00 97.56 90 ARG A C 1
ATOM 708 O O . ARG A 1 90 ? -14.295 -3.149 11.448 1.00 97.56 90 ARG A O 1
ATOM 715 N N . SER A 1 91 ? -14.113 -3.232 13.669 1.00 97.94 91 SER A N 1
ATOM 716 C CA . SER A 1 91 ? -12.752 -2.681 13.684 1.00 97.94 91 SER A CA 1
ATOM 717 C C . SER A 1 91 ? -11.729 -3.683 13.131 1.00 97.94 91 SER A C 1
ATOM 719 O O . SER A 1 91 ? -10.808 -3.276 12.423 1.00 97.94 91 SER A O 1
ATOM 721 N N . ALA A 1 92 ? -11.922 -4.982 13.375 1.00 97.44 92 ALA A N 1
ATOM 722 C CA . ALA A 1 92 ? -11.106 -6.046 12.794 1.00 97.44 92 ALA A CA 1
ATOM 723 C C . ALA A 1 92 ? -11.299 -6.168 11.270 1.00 97.44 92 ALA A C 1
ATOM 725 O O . ALA A 1 92 ? -10.319 -6.272 10.535 1.00 97.44 92 ALA A O 1
ATOM 726 N N . GLU A 1 93 ? -12.535 -6.074 10.776 1.00 97.25 93 GLU A N 1
ATOM 727 C CA . GLU A 1 93 ? -12.829 -6.028 9.336 1.00 97.25 93 GLU A CA 1
ATOM 728 C C . GLU A 1 93 ? -12.152 -4.828 8.660 1.00 97.25 93 GLU A C 1
ATOM 730 O O . GLU A 1 93 ? -11.512 -4.973 7.618 1.00 97.25 93 GLU A O 1
ATOM 735 N N . ASN A 1 94 ? -12.203 -3.649 9.289 1.00 96.44 94 ASN A N 1
ATOM 736 C CA . ASN A 1 94 ? -11.512 -2.462 8.785 1.00 96.44 94 ASN A CA 1
ATOM 737 C C . ASN A 1 94 ? -9.983 -2.644 8.740 1.00 96.44 94 ASN A C 1
ATOM 739 O O . ASN A 1 94 ? -9.333 -2.143 7.822 1.00 96.44 94 ASN A O 1
ATOM 743 N N . LEU A 1 95 ? -9.393 -3.369 9.699 1.00 96.56 95 LEU A N 1
ATOM 744 C CA . LEU A 1 95 ? -7.970 -3.727 9.666 1.00 96.56 95 LEU A CA 1
ATOM 745 C C . LEU A 1 95 ? -7.639 -4.692 8.522 1.00 96.56 95 LEU A C 1
ATOM 747 O O . LEU A 1 95 ? -6.591 -4.542 7.892 1.00 96.56 95 LEU A O 1
ATOM 751 N N . LEU A 1 96 ? -8.520 -5.651 8.223 1.00 96.12 96 LEU A N 1
ATOM 752 C CA . LEU A 1 96 ? -8.354 -6.550 7.078 1.00 96.12 96 LEU A CA 1
ATOM 753 C C . LEU A 1 96 ? -8.405 -5.779 5.754 1.00 96.12 96 LEU A C 1
ATOM 755 O O . LEU A 1 96 ? -7.513 -5.947 4.923 1.00 96.12 96 LEU A O 1
ATOM 759 N N . ALA A 1 97 ? -9.370 -4.870 5.593 1.00 94.88 97 ALA A N 1
ATOM 760 C CA . ALA A 1 97 ? -9.449 -3.996 4.422 1.00 94.88 97 ALA A CA 1
ATOM 761 C C . ALA A 1 97 ? -8.190 -3.118 4.276 1.00 94.88 97 ALA A C 1
ATOM 763 O O . ALA A 1 97 ? -7.620 -3.008 3.190 1.00 94.88 97 ALA A O 1
ATOM 764 N N . LEU A 1 98 ? -7.685 -2.563 5.385 1.00 94.44 98 LEU A N 1
ATOM 765 C CA . LEU A 1 98 ? -6.433 -1.802 5.403 1.00 94.44 98 LEU A CA 1
ATOM 766 C C . LEU A 1 98 ? -5.223 -2.657 4.978 1.00 94.44 98 LEU A C 1
ATOM 768 O O . LEU A 1 98 ? -4.331 -2.167 4.284 1.00 94.44 98 LEU A O 1
ATOM 772 N N . SER A 1 99 ? -5.190 -3.938 5.357 1.00 91.50 99 SER A N 1
ATOM 773 C CA . SER A 1 99 ? -4.159 -4.881 4.904 1.00 91.50 99 SER A CA 1
ATOM 774 C C . SER A 1 99 ? -4.208 -5.104 3.391 1.00 91.50 99 SER A C 1
ATOM 776 O O . SER A 1 99 ? -3.160 -5.171 2.746 1.00 91.50 99 SER A O 1
ATOM 778 N N . GLU A 1 100 ? -5.399 -5.179 2.796 1.00 91.12 100 GLU A N 1
ATOM 779 C CA . GLU A 1 100 ? -5.530 -5.270 1.340 1.00 91.12 100 GLU A CA 1
ATOM 780 C C . GLU A 1 100 ? -5.039 -4.011 0.626 1.00 91.12 100 GLU A C 1
ATOM 782 O O . GLU A 1 100 ? -4.355 -4.111 -0.392 1.00 91.12 100 GLU A O 1
ATOM 787 N N . ASP A 1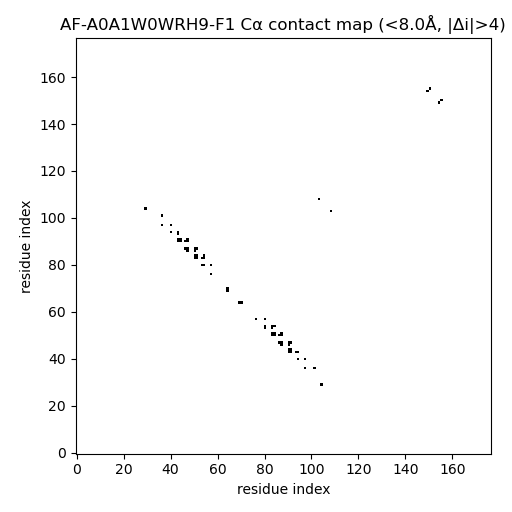 101 ? -5.330 -2.830 1.163 1.00 88.50 101 ASP A N 1
ATOM 788 C CA . ASP A 1 101 ? -4.859 -1.572 0.583 1.00 88.50 101 ASP A CA 1
ATOM 789 C C . ASP A 1 101 ? -3.334 -1.433 0.662 1.00 88.50 101 ASP A C 1
ATOM 791 O O . ASP A 1 101 ? -2.709 -0.965 -0.293 1.00 88.50 101 ASP A O 1
ATOM 795 N N . LEU A 1 102 ? -2.710 -1.926 1.738 1.00 88.44 102 LEU A N 1
ATOM 796 C CA . LEU A 1 102 ? -1.252 -2.041 1.822 1.00 88.44 102 LEU A CA 1
ATOM 797 C C . LEU A 1 102 ? -0.700 -2.953 0.723 1.00 88.44 102 LEU A C 1
ATOM 799 O O . LEU A 1 102 ? 0.240 -2.566 0.031 1.00 88.44 102 LEU A O 1
ATOM 803 N N . LYS A 1 103 ? -1.300 -4.132 0.508 1.00 86.62 103 LYS A N 1
ATOM 804 C CA . LYS A 1 103 ? -0.886 -5.035 -0.581 1.00 86.62 103 LYS A CA 1
ATOM 805 C C . LYS A 1 103 ? -0.976 -4.329 -1.933 1.00 86.62 103 LYS A C 1
ATOM 807 O O . LYS A 1 103 ? -0.021 -4.377 -2.703 1.00 86.62 103 LYS A O 1
ATOM 812 N N . LYS A 1 104 ? -2.081 -3.631 -2.213 1.00 84.31 104 LYS A N 1
ATOM 813 C CA . LYS A 1 104 ? -2.236 -2.860 -3.458 1.00 84.31 104 LYS A CA 1
ATOM 814 C C . LYS A 1 104 ? -1.141 -1.802 -3.600 1.00 84.31 104 LYS A C 1
ATOM 816 O O . LYS A 1 104 ? -0.587 -1.663 -4.685 1.00 84.31 104 LYS A O 1
ATOM 821 N N . LEU A 1 105 ? -0.799 -1.097 -2.521 1.00 80.94 105 LEU A N 1
ATOM 822 C CA . LEU A 1 105 ? 0.248 -0.075 -2.527 1.00 80.94 105 LEU A CA 1
ATOM 823 C C . LEU A 1 105 ? 1.634 -0.651 -2.841 1.00 80.94 105 LEU A C 1
ATOM 825 O O . LEU A 1 105 ? 2.373 -0.023 -3.590 1.00 80.94 105 LEU A O 1
ATOM 829 N N . PHE A 1 106 ? 1.971 -1.833 -2.321 1.00 75.81 106 PHE A N 1
ATOM 830 C CA . PHE A 1 106 ? 3.252 -2.483 -2.617 1.00 75.81 106 PHE A CA 1
ATOM 831 C C . PHE A 1 106 ? 3.294 -3.086 -4.022 1.00 75.81 106 PHE A C 1
ATOM 833 O O . PHE A 1 106 ? 4.251 -2.874 -4.753 1.00 75.81 106 PHE A O 1
ATOM 840 N N . PHE A 1 107 ? 2.256 -3.815 -4.434 1.00 74.38 107 PHE A N 1
ATOM 841 C CA . PHE A 1 107 ? 2.306 -4.531 -5.708 1.00 74.38 107 PHE A CA 1
ATOM 842 C C . PHE A 1 107 ? 2.005 -3.634 -6.910 1.00 74.38 107 PHE A C 1
ATOM 844 O O . PHE A 1 107 ? 2.706 -3.713 -7.913 1.00 74.38 107 PHE A O 1
ATOM 851 N N . LEU A 1 108 ? 0.980 -2.773 -6.849 1.00 69.25 108 LEU A N 1
ATOM 852 C CA . LEU A 1 108 ? 0.579 -1.991 -8.024 1.00 69.25 108 LEU A CA 1
ATOM 853 C C . LEU A 1 108 ? 1.474 -0.785 -8.299 1.00 69.25 108 LEU A C 1
ATOM 855 O O . LEU A 1 108 ? 1.593 -0.376 -9.454 1.00 69.25 108 LEU A O 1
ATOM 859 N N . ASN A 1 109 ? 2.092 -0.210 -7.271 1.00 68.62 109 ASN A N 1
ATOM 860 C CA . ASN A 1 109 ? 2.894 0.999 -7.439 1.00 68.62 109 ASN A CA 1
ATOM 861 C C . ASN A 1 109 ? 4.268 0.710 -8.074 1.00 68.62 109 ASN A C 1
ATOM 863 O O . ASN A 1 109 ? 4.837 1.581 -8.729 1.00 68.62 109 ASN A O 1
ATOM 867 N N . ASP A 1 110 ? 4.754 -0.530 -7.978 1.00 74.81 110 ASP A N 1
ATOM 868 C CA . ASP A 1 110 ? 6.047 -0.918 -8.547 1.00 74.81 110 ASP A CA 1
ATOM 869 C C . ASP A 1 110 ? 5.980 -1.207 -10.059 1.00 74.81 110 ASP A C 1
ATOM 871 O O . ASP A 1 110 ? 6.955 -0.974 -10.780 1.00 74.81 110 ASP A O 1
ATOM 875 N N . PHE A 1 111 ? 4.828 -1.636 -10.596 1.00 78.56 111 PHE A N 1
ATOM 876 C CA . PHE A 1 111 ? 4.711 -1.993 -12.020 1.00 78.56 111 PHE A CA 1
ATOM 877 C C . PHE A 1 111 ? 5.040 -0.848 -12.990 1.00 78.56 111 PHE A C 1
ATOM 879 O O . PHE A 1 111 ? 5.771 -1.103 -13.951 1.00 78.56 111 PHE A O 1
ATOM 886 N N . PRO A 1 112 ? 4.576 0.405 -12.802 1.00 80.62 112 PRO A N 1
ATOM 887 C CA . PRO A 1 112 ? 4.932 1.503 -13.701 1.00 80.62 112 PRO A CA 1
ATOM 888 C C . PRO A 1 112 ? 6.434 1.807 -13.712 1.00 80.62 112 PRO A C 1
ATOM 890 O O . PRO A 1 112 ? 7.000 2.073 -14.775 1.00 80.62 112 PRO A O 1
ATOM 893 N N . TYR A 1 113 ? 7.092 1.739 -12.550 1.00 80.31 113 TYR A N 1
ATOM 894 C CA . TYR A 1 113 ? 8.531 1.975 -12.432 1.00 80.31 113 TYR A CA 1
ATOM 895 C C . TYR A 1 113 ? 9.342 0.862 -13.102 1.00 80.31 113 TYR A C 1
ATOM 897 O O . TYR A 1 113 ? 10.244 1.140 -13.901 1.00 80.31 113 TYR A O 1
ATOM 905 N N . ILE A 1 114 ? 8.979 -0.398 -12.845 1.00 82.94 114 ILE A N 1
ATOM 906 C CA . ILE A 1 114 ? 9.583 -1.561 -13.502 1.00 82.94 114 ILE A CA 1
ATOM 907 C C . ILE A 1 114 ? 9.381 -1.460 -15.016 1.00 82.94 114 ILE A C 1
ATOM 909 O O . ILE A 1 114 ? 10.339 -1.596 -15.772 1.00 82.94 114 ILE A O 1
ATOM 913 N N . THR A 1 115 ? 8.170 -1.127 -15.466 1.00 87.88 115 THR A N 1
ATOM 914 C CA . THR A 1 115 ? 7.844 -0.985 -16.893 1.00 87.88 115 THR A CA 1
ATOM 915 C C . THR A 1 115 ? 8.696 0.091 -17.561 1.00 87.88 115 THR A C 1
ATOM 917 O O . THR A 1 115 ? 9.265 -0.156 -18.621 1.00 87.88 115 THR A O 1
ATOM 920 N N . GLN A 1 116 ? 8.849 1.269 -16.944 1.00 89.19 116 GLN A N 1
ATOM 921 C CA . GLN A 1 116 ? 9.724 2.316 -17.485 1.00 89.19 116 GLN A CA 1
ATOM 922 C C . GLN A 1 116 ? 11.189 1.882 -17.537 1.00 89.19 116 GLN A C 1
ATOM 924 O O . GLN A 1 116 ? 11.888 2.202 -18.495 1.00 89.19 116 GLN A O 1
ATOM 929 N N . THR A 1 117 ? 11.661 1.170 -16.517 1.00 90.88 117 THR A N 1
ATOM 930 C CA . THR A 1 117 ? 13.049 0.700 -16.448 1.00 90.88 117 THR A CA 1
ATOM 931 C C . THR A 1 117 ? 13.326 -0.344 -17.528 1.00 90.88 117 THR A C 1
ATOM 933 O O . THR A 1 117 ? 14.308 -0.226 -18.260 1.00 90.88 117 THR A O 1
ATOM 936 N N . VAL A 1 118 ? 12.418 -1.307 -17.699 1.00 93.81 118 VAL A N 1
ATOM 937 C CA . VAL A 1 118 ? 12.477 -2.317 -18.765 1.00 93.81 118 VAL A CA 1
ATOM 938 C C . VAL A 1 118 ? 12.413 -1.662 -20.142 1.00 93.81 118 VAL A C 1
ATOM 940 O O . VAL A 1 118 ? 13.196 -2.013 -21.021 1.00 93.81 118 VAL A O 1
ATOM 943 N N . GLN A 1 119 ? 11.525 -0.685 -20.334 1.00 95.38 119 GLN A N 1
ATOM 944 C CA . GLN A 1 119 ? 11.401 0.019 -21.606 1.00 95.38 119 GLN A CA 1
ATOM 945 C C . GLN A 1 119 ? 12.685 0.786 -21.948 1.00 95.38 119 GLN A C 1
ATOM 947 O O . GLN A 1 119 ? 13.181 0.661 -23.063 1.00 95.38 119 GLN A O 1
ATOM 952 N N . LYS A 1 120 ? 13.286 1.488 -20.978 1.00 95.44 120 LYS A N 1
ATOM 953 C CA . LYS A 1 120 ? 14.586 2.152 -21.163 1.00 95.44 120 LYS A CA 1
ATOM 954 C C . LYS A 1 120 ? 15.684 1.163 -21.542 1.00 95.44 120 LYS A C 1
ATOM 956 O O . LYS A 1 120 ? 16.377 1.394 -22.523 1.00 95.44 120 LYS A O 1
ATOM 961 N N . ALA A 1 121 ? 15.811 0.056 -20.809 1.00 95.31 121 ALA A N 1
ATOM 962 C CA . ALA A 1 121 ? 16.810 -0.971 -21.106 1.00 95.31 121 ALA A CA 1
ATOM 963 C C . ALA A 1 121 ? 16.622 -1.560 -22.514 1.00 95.31 121 ALA A C 1
ATOM 965 O O . ALA A 1 121 ? 17.587 -1.729 -23.258 1.00 95.31 121 ALA A O 1
ATOM 966 N N . ARG A 1 122 ? 15.369 -1.810 -22.910 1.00 96.75 122 ARG A N 1
ATOM 967 C CA . ARG A 1 122 ? 15.020 -2.272 -24.257 1.00 96.75 122 ARG A CA 1
ATOM 968 C C . ARG A 1 122 ? 15.429 -1.265 -25.328 1.00 96.75 122 ARG A C 1
ATOM 970 O O . ARG A 1 122 ? 15.955 -1.669 -26.362 1.00 96.75 122 ARG A O 1
ATOM 977 N N . ASP A 1 123 ? 15.158 0.015 -25.110 1.00 96.88 123 ASP A N 1
ATOM 978 C CA . ASP A 1 123 ? 15.458 1.063 -26.083 1.00 96.88 123 ASP A CA 1
ATOM 979 C C . ASP A 1 123 ? 16.974 1.281 -26.219 1.00 96.88 123 ASP A C 1
ATOM 981 O O . ASP A 1 123 ? 17.467 1.410 -27.340 1.00 96.88 123 ASP A O 1
ATOM 985 N N . THR A 1 124 ? 17.730 1.202 -25.118 1.00 96.88 124 THR A N 1
ATOM 986 C CA . THR A 1 124 ? 19.202 1.208 -25.140 1.00 96.88 124 THR A CA 1
ATOM 987 C C . THR A 1 124 ? 19.759 0.016 -25.918 1.00 96.88 124 THR A C 1
ATOM 989 O O . THR A 1 124 ? 20.541 0.212 -26.844 1.00 96.88 124 THR A O 1
ATOM 992 N N . ALA A 1 125 ? 19.298 -1.204 -25.628 1.00 96.50 125 ALA A N 1
ATOM 993 C CA . ALA A 1 125 ? 19.761 -2.404 -26.327 1.00 96.50 125 ALA A CA 1
ATOM 994 C C . ALA A 1 125 ? 19.453 -2.358 -27.834 1.00 96.50 125 ALA A C 1
ATOM 996 O O . ALA A 1 125 ? 20.270 -2.758 -28.662 1.00 96.50 125 ALA A O 1
ATOM 997 N N . LYS A 1 126 ? 18.283 -1.830 -28.217 1.00 97.56 126 LYS A N 1
ATOM 998 C CA . LYS A 1 126 ? 17.950 -1.608 -29.631 1.00 97.56 126 LYS A CA 1
ATOM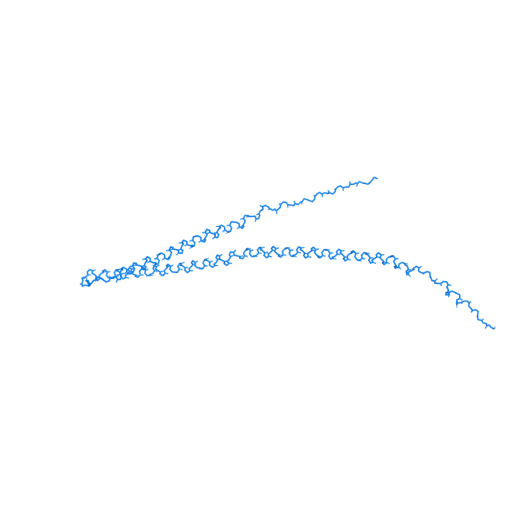 999 C C . LYS A 1 126 ? 18.885 -0.597 -30.288 1.00 97.56 126 LYS A C 1
ATOM 1001 O O . LYS A 1 126 ? 19.307 -0.833 -31.415 1.00 97.56 126 LYS A O 1
ATOM 1006 N N . ALA A 1 127 ? 19.193 0.510 -29.614 1.00 96.88 127 ALA A N 1
ATOM 1007 C CA . ALA A 1 127 ? 20.104 1.518 -30.146 1.00 96.88 127 ALA A CA 1
ATOM 1008 C C . ALA A 1 127 ? 21.509 0.938 -30.379 1.00 96.88 127 ALA A C 1
ATOM 1010 O O . ALA A 1 127 ? 22.051 1.087 -31.472 1.00 96.88 127 ALA A O 1
ATOM 1011 N N . GLU A 1 128 ? 22.047 0.199 -29.406 1.00 97.19 128 GLU A N 1
ATOM 1012 C CA . GLU A 1 128 ? 23.343 -0.484 -29.525 1.00 97.19 128 GLU A CA 1
ATOM 1013 C C . GLU A 1 128 ? 23.341 -1.530 -30.648 1.00 97.19 128 GLU A C 1
ATOM 1015 O O . GLU A 1 128 ? 24.295 -1.624 -31.423 1.00 97.19 128 GLU A O 1
ATOM 1020 N N . SER A 1 129 ? 22.247 -2.284 -30.790 1.00 96.19 129 SER A N 1
ATOM 1021 C CA . SER A 1 129 ? 22.083 -3.256 -31.873 1.00 96.19 129 SER A CA 1
ATOM 1022 C C . SER A 1 129 ? 22.098 -2.588 -33.248 1.00 96.19 129 SER A C 1
ATOM 1024 O O . SER A 1 129 ? 22.754 -3.095 -34.155 1.00 96.19 129 SER A O 1
ATOM 1026 N N . ILE A 1 130 ? 21.393 -1.465 -33.415 1.00 97.19 130 ILE A N 1
ATOM 1027 C CA . ILE A 1 130 ? 21.365 -0.708 -34.675 1.00 97.19 130 ILE A CA 1
ATOM 1028 C C . ILE A 1 130 ? 22.755 -0.155 -34.992 1.00 97.19 130 ILE A C 1
ATOM 1030 O 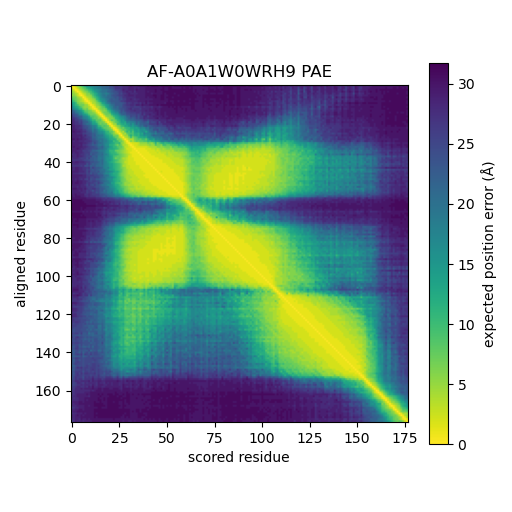O . ILE A 1 130 ? 23.213 -0.260 -36.126 1.00 97.19 130 ILE A O 1
ATOM 1034 N N . GLU A 1 131 ? 23.448 0.400 -33.998 1.00 96.94 131 GLU A N 1
ATOM 1035 C CA . GLU A 1 131 ? 24.802 0.927 -34.178 1.00 96.94 131 GLU A CA 1
ATOM 1036 C C . GLU A 1 131 ? 25.793 -0.176 -34.573 1.00 96.94 131 GLU A C 1
ATOM 1038 O O . GLU A 1 131 ? 26.599 -0.005 -35.488 1.00 96.94 131 GLU A O 1
ATOM 1043 N N . THR A 1 132 ? 25.701 -1.335 -33.920 1.00 96.56 132 THR A N 1
ATOM 1044 C CA . THR A 1 132 ? 26.535 -2.502 -34.228 1.00 96.56 132 THR A CA 1
ATOM 1045 C C . THR A 1 132 ? 26.265 -3.003 -35.642 1.00 96.56 132 THR A C 1
ATOM 1047 O O . THR A 1 132 ? 27.200 -3.266 -36.395 1.00 96.56 132 THR A O 1
ATOM 1050 N N . GLN A 1 133 ? 24.993 -3.074 -36.038 1.00 97.25 133 GLN A N 1
ATOM 1051 C CA . GLN A 1 133 ? 24.605 -3.478 -37.384 1.00 97.25 133 GLN A CA 1
ATOM 1052 C C . GLN A 1 133 ? 25.093 -2.480 -38.442 1.00 97.25 133 GLN A C 1
ATOM 1054 O O . GLN A 1 133 ? 25.581 -2.892 -39.493 1.00 97.25 133 GLN A O 1
ATOM 1059 N N . ALA A 1 134 ? 25.017 -1.177 -38.165 1.00 97.06 134 ALA A N 1
ATOM 1060 C CA . ALA A 1 134 ? 25.535 -0.150 -39.062 1.00 97.06 134 ALA A CA 1
ATOM 1061 C C . ALA A 1 134 ? 27.056 -0.273 -39.244 1.00 97.06 134 ALA A C 1
ATOM 1063 O O . ALA A 1 134 ? 27.541 -0.225 -40.374 1.00 97.06 134 ALA A O 1
ATOM 1064 N N . ARG A 1 135 ? 27.802 -0.506 -38.153 1.00 96.94 135 ARG A N 1
ATOM 1065 C CA . ARG A 1 135 ? 29.252 -0.762 -38.204 1.00 96.94 135 ARG A CA 1
ATOM 1066 C C . ARG A 1 135 ? 29.590 -2.024 -38.992 1.00 96.94 135 ARG A C 1
ATOM 1068 O O . ARG A 1 135 ? 30.508 -2.005 -39.801 1.00 96.94 135 ARG A O 1
ATOM 1075 N N . MET A 1 136 ? 28.827 -3.095 -38.793 1.00 96.88 136 MET A N 1
ATOM 1076 C CA . MET A 1 136 ? 28.988 -4.340 -39.540 1.00 96.88 136 MET A CA 1
ATOM 1077 C C . MET A 1 136 ? 28.816 -4.099 -41.044 1.00 96.88 136 MET A C 1
ATOM 1079 O O . MET A 1 136 ? 29.705 -4.439 -41.816 1.00 96.88 136 MET A O 1
ATOM 1083 N N . ILE A 1 137 ? 27.721 -3.452 -41.461 1.00 97.00 137 ILE A N 1
ATOM 1084 C CA . ILE A 1 137 ? 27.465 -3.128 -42.875 1.00 97.00 137 ILE A CA 1
ATOM 1085 C C . ILE A 1 137 ? 28.582 -2.260 -43.458 1.00 97.00 137 ILE A C 1
ATOM 1087 O O . ILE A 1 137 ? 29.003 -2.508 -44.583 1.00 97.00 137 ILE A O 1
ATOM 1091 N N . TYR A 1 138 ? 29.065 -1.267 -42.710 1.00 97.50 138 TYR A N 1
ATOM 1092 C CA . TYR A 1 138 ? 30.169 -0.417 -43.150 1.00 97.50 138 TYR A CA 1
ATOM 1093 C C . TYR A 1 138 ? 31.413 -1.245 -43.498 1.00 97.50 138 TYR A C 1
ATOM 1095 O O . TYR A 1 138 ? 31.916 -1.128 -44.611 1.00 97.50 138 TYR A O 1
ATOM 1103 N N . ILE A 1 139 ? 31.837 -2.141 -42.600 1.00 96.94 139 ILE A N 1
ATOM 1104 C CA . ILE A 1 139 ? 33.001 -3.013 -42.826 1.00 96.94 139 ILE A CA 1
ATOM 1105 C C . ILE A 1 139 ? 32.767 -3.936 -44.028 1.00 96.94 139 ILE A C 1
ATOM 1107 O O . ILE A 1 139 ? 33.656 -4.097 -44.855 1.00 96.94 139 ILE A O 1
ATOM 1111 N N . TYR A 1 140 ? 31.565 -4.505 -44.177 1.00 96.94 140 TYR A N 1
ATOM 1112 C CA . TYR A 1 140 ? 31.245 -5.317 -45.359 1.00 96.94 140 TYR A CA 1
ATOM 1113 C C . TYR A 1 140 ? 31.398 -4.537 -46.665 1.00 96.94 140 TYR A C 1
ATOM 1115 O O . TYR A 1 140 ? 31.910 -5.090 -47.631 1.00 96.94 140 TYR A O 1
ATOM 1123 N N . ARG A 1 141 ? 30.964 -3.272 -46.701 1.00 96.25 141 ARG A N 1
ATOM 1124 C CA . ARG A 1 141 ? 31.109 -2.417 -47.888 1.00 96.25 141 ARG A CA 1
ATOM 1125 C C . ARG A 1 141 ? 32.560 -2.042 -48.153 1.00 96.25 141 ARG A C 1
ATOM 1127 O O . ARG A 1 141 ? 32.959 -1.988 -49.306 1.00 96.25 141 ARG A O 1
ATOM 1134 N N . GLU A 1 142 ? 33.335 -1.793 -47.105 1.00 96.75 142 GLU A N 1
ATOM 1135 C CA . GLU A 1 142 ? 34.770 -1.527 -47.218 1.00 96.75 142 GLU A CA 1
ATOM 1136 C C . GLU A 1 142 ? 35.500 -2.736 -47.818 1.00 96.75 142 GLU A C 1
ATOM 1138 O O . GLU A 1 142 ? 36.175 -2.592 -48.830 1.00 96.75 142 GLU A O 1
ATOM 1143 N N . MET A 1 143 ? 35.242 -3.943 -47.303 1.00 95.31 143 MET A N 1
ATOM 1144 C CA . MET A 1 143 ? 35.795 -5.184 -47.858 1.00 95.31 143 MET A CA 1
ATOM 1145 C C . MET A 1 143 ? 35.328 -5.464 -49.292 1.00 95.31 143 MET A C 1
ATOM 1147 O O . MET A 1 143 ? 36.111 -5.937 -50.108 1.00 95.31 143 MET A O 1
ATOM 1151 N N . GLU A 1 144 ? 34.053 -5.215 -49.605 1.00 95.94 144 GLU A N 1
ATOM 1152 C CA . GLU A 1 144 ? 33.513 -5.365 -50.964 1.00 95.94 144 GLU A CA 1
ATOM 1153 C C . GLU A 1 144 ? 34.240 -4.444 -51.949 1.00 95.94 144 GLU A C 1
ATOM 1155 O O . GLU A 1 144 ? 34.622 -4.891 -53.027 1.00 95.94 144 GLU A O 1
ATOM 1160 N N . ASN A 1 145 ? 34.485 -3.191 -51.558 1.00 94.31 145 ASN A N 1
ATOM 1161 C CA . ASN A 1 145 ? 35.236 -2.244 -52.375 1.00 94.31 145 ASN A CA 1
ATOM 1162 C C . ASN A 1 145 ? 36.699 -2.673 -52.536 1.00 94.31 145 ASN A C 1
ATOM 1164 O O . ASN A 1 145 ? 37.184 -2.703 -53.657 1.00 94.31 145 ASN A O 1
ATOM 1168 N N . GLU A 1 146 ? 37.381 -3.068 -51.456 1.00 94.19 146 GLU A N 1
ATOM 1169 C CA . GLU A 1 146 ? 38.767 -3.555 -51.536 1.00 94.19 146 GLU A CA 1
ATOM 1170 C C . GLU A 1 146 ? 38.893 -4.780 -52.454 1.00 94.19 146 GLU A C 1
ATOM 1172 O O . GLU A 1 146 ? 39.840 -4.889 -53.230 1.00 94.19 146 GLU A O 1
ATOM 1177 N N . LEU A 1 147 ? 37.930 -5.706 -52.396 1.00 92.50 147 LEU A N 1
ATOM 1178 C CA . LEU A 1 147 ? 37.900 -6.866 -53.285 1.00 92.50 147 LEU A CA 1
ATOM 1179 C C . LEU A 1 147 ? 37.665 -6.471 -54.746 1.00 92.50 147 LEU A C 1
ATOM 1181 O O . LEU A 1 147 ? 38.300 -7.058 -55.619 1.00 92.50 147 LEU A O 1
ATOM 1185 N N . LEU A 1 148 ? 36.785 -5.501 -55.011 1.00 90.44 148 LEU A N 1
ATOM 1186 C CA . LEU A 1 148 ? 36.556 -4.971 -56.358 1.00 90.44 148 LEU A CA 1
ATOM 1187 C C . LEU A 1 148 ? 37.800 -4.264 -56.903 1.00 90.44 148 LEU A C 1
ATOM 1189 O O . LEU A 1 148 ? 38.178 -4.514 -58.045 1.00 90.44 148 LEU A O 1
ATOM 1193 N N . ASP A 1 149 ? 38.467 -3.448 -56.087 1.00 90.31 149 ASP A N 1
ATOM 1194 C CA . ASP A 1 149 ? 39.710 -2.768 -56.461 1.00 90.31 149 ASP A CA 1
ATOM 1195 C C . ASP A 1 149 ? 40.804 -3.796 -56.811 1.00 90.31 149 ASP A C 1
ATOM 1197 O O . ASP A 1 149 ? 41.490 -3.669 -57.828 1.00 90.31 149 ASP A O 1
ATOM 1201 N N . LEU A 1 150 ? 40.926 -4.868 -56.016 1.00 88.88 150 LEU A N 1
ATOM 1202 C CA . LEU A 1 150 ? 41.837 -5.981 -56.303 1.00 88.88 150 LEU A CA 1
ATOM 1203 C C . LEU A 1 150 ? 41.433 -6.762 -57.563 1.00 88.88 150 LEU A C 1
ATOM 1205 O O . LEU A 1 150 ? 42.298 -7.171 -58.338 1.00 88.88 150 LEU A O 1
ATOM 1209 N N . GLU A 1 151 ? 40.141 -7.001 -57.789 1.00 86.81 151 GLU A N 1
ATOM 1210 C CA . GLU A 1 151 ? 39.660 -7.644 -59.015 1.00 86.81 151 GLU A CA 1
ATOM 1211 C C . GLU A 1 151 ? 39.968 -6.788 -60.249 1.00 86.81 151 GLU A C 1
ATOM 1213 O O . GLU A 1 151 ? 40.387 -7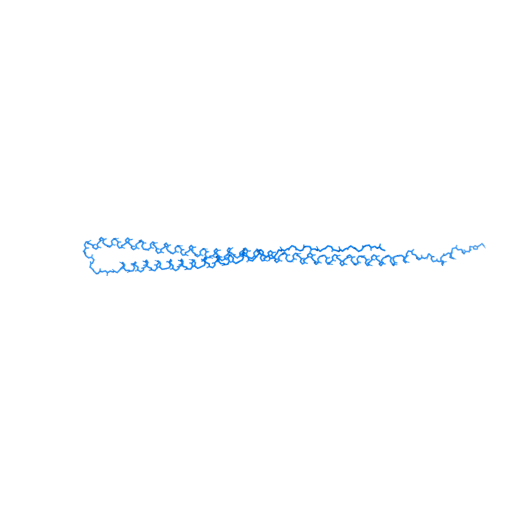.329 -61.270 1.00 86.81 151 GLU A O 1
ATOM 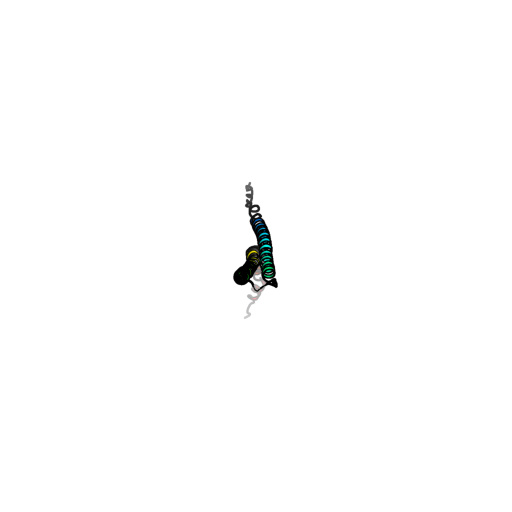1218 N N . GLU A 1 152 ? 39.830 -5.466 -60.173 1.00 83.69 152 GLU A N 1
ATOM 1219 C CA . GLU A 1 152 ? 40.172 -4.567 -61.276 1.00 83.69 152 GLU A CA 1
ATOM 1220 C C . GLU A 1 152 ? 41.687 -4.543 -61.535 1.00 83.69 152 GLU A C 1
ATOM 1222 O O . GLU A 1 152 ? 42.122 -4.695 -62.684 1.00 83.69 152 GLU A O 1
ATOM 1227 N N . GLU A 1 153 ? 42.503 -4.428 -60.481 1.00 81.56 153 GLU A N 1
ATOM 1228 C CA . GLU A 1 153 ? 43.965 -4.394 -60.586 1.00 81.56 153 GLU A CA 1
ATOM 1229 C C . GLU A 1 153 ? 44.525 -5.713 -61.138 1.00 81.56 153 GLU A C 1
ATOM 1231 O O . GLU A 1 153 ? 45.338 -5.710 -62.066 1.00 81.56 153 GLU A O 1
ATOM 1236 N N . TYR A 1 154 ? 44.071 -6.853 -60.611 1.00 73.62 154 TYR A N 1
ATOM 1237 C CA . TYR A 1 154 ? 44.633 -8.159 -60.953 1.00 73.62 154 TYR A CA 1
ATOM 1238 C C . TYR A 1 154 ? 43.856 -8.883 -62.047 1.00 73.62 154 TYR A C 1
ATOM 1240 O O . TYR A 1 154 ? 44.483 -9.543 -62.868 1.00 73.62 154 TYR A O 1
ATOM 1248 N N . GLY A 1 155 ? 42.532 -8.756 -62.134 1.00 63.88 155 GLY A N 1
ATOM 1249 C CA . GLY A 1 155 ? 41.703 -9.347 -63.195 1.00 63.88 155 GLY A CA 1
ATOM 1250 C C . GLY A 1 155 ? 42.141 -8.893 -64.587 1.00 63.88 155 GLY A C 1
ATOM 1251 O O . GLY A 1 155 ? 42.297 -9.716 -65.491 1.00 63.88 155 GLY A O 1
ATOM 1252 N N . SER A 1 156 ? 42.484 -7.613 -64.729 1.00 56.75 156 SER A N 1
ATOM 1253 C CA . SER A 1 156 ? 43.046 -7.035 -65.957 1.00 56.75 156 SER A CA 1
ATOM 1254 C C . SER A 1 156 ? 44.357 -7.705 -66.398 1.00 56.75 156 SER A C 1
ATOM 1256 O O . SER A 1 156 ? 44.607 -7.844 -67.595 1.00 56.75 156 SER A O 1
ATOM 1258 N N . VAL A 1 157 ? 45.174 -8.189 -65.455 1.00 55.09 157 VAL A N 1
ATOM 1259 C CA . VAL A 1 157 ? 46.452 -8.874 -65.733 1.00 55.09 157 VAL A CA 1
ATOM 1260 C C . VAL A 1 157 ? 46.236 -10.263 -66.347 1.00 55.09 157 VAL A C 1
ATOM 1262 O O . VAL A 1 157 ? 47.038 -10.697 -67.175 1.00 55.09 157 VAL A O 1
ATOM 1265 N N . TRP A 1 158 ? 45.142 -10.954 -66.010 1.00 55.00 158 TRP A N 1
ATOM 1266 C CA . TRP A 1 158 ? 44.832 -12.279 -66.568 1.00 55.00 158 TRP A CA 1
ATOM 1267 C C . TRP A 1 158 ? 44.223 -12.206 -67.974 1.00 55.00 158 TRP A C 1
ATOM 1269 O O . TRP A 1 158 ? 44.437 -13.121 -68.769 1.00 55.00 158 TRP A O 1
ATOM 1279 N N . TYR A 1 159 ? 43.524 -11.116 -68.309 1.00 55.72 159 TYR A N 1
ATOM 1280 C CA . TYR A 1 159 ? 42.949 -10.898 -69.645 1.00 55.72 159 TYR A CA 1
ATOM 1281 C C . TYR A 1 159 ? 43.904 -10.205 -70.634 1.00 55.72 159 TYR A C 1
ATOM 1283 O O . TYR A 1 159 ? 43.649 -10.229 -71.836 1.00 55.72 159 TYR A O 1
ATOM 1291 N N . LEU A 1 160 ? 45.012 -9.620 -70.156 1.00 54.06 160 LEU A N 1
ATOM 1292 C CA . LEU A 1 160 ? 46.025 -8.942 -70.980 1.00 54.06 160 LEU A CA 1
ATOM 1293 C C . LEU A 1 160 ? 47.320 -9.739 -71.176 1.00 54.06 160 LEU A C 1
ATOM 1295 O O . LEU A 1 160 ? 48.296 -9.182 -71.683 1.00 54.06 160 LEU A O 1
ATOM 1299 N N . LYS A 1 161 ? 47.366 -11.036 -70.840 1.00 51.41 161 LYS A N 1
ATOM 1300 C CA . LYS A 1 161 ? 48.458 -11.869 -71.359 1.00 51.41 161 LYS A CA 1
ATOM 1301 C C . LYS A 1 161 ? 48.348 -11.907 -72.891 1.00 51.41 161 LYS A C 1
ATOM 1303 O O . LYS A 1 161 ? 47.322 -12.366 -73.397 1.00 51.41 161 LYS A O 1
ATOM 1308 N N . PRO A 1 162 ? 49.373 -11.464 -73.644 1.00 50.22 162 PRO A N 1
ATOM 1309 C CA . PRO A 1 162 ? 49.447 -11.770 -75.064 1.00 50.22 162 PRO A CA 1
ATOM 1310 C C . PRO A 1 162 ? 49.372 -13.291 -75.207 1.00 50.22 162 PRO A C 1
ATOM 1312 O O . PRO A 1 162 ? 50.015 -14.003 -74.435 1.00 50.22 162 PRO A O 1
ATOM 1315 N N . GLN A 1 163 ? 48.597 -13.794 -76.169 1.00 56.97 163 GLN A N 1
ATOM 1316 C CA . GLN A 1 163 ? 48.767 -15.172 -76.625 1.00 56.97 163 GLN A CA 1
ATOM 1317 C C . GLN A 1 163 ? 50.256 -15.378 -76.910 1.00 56.97 163 GLN A C 1
ATOM 1319 O O . GLN A 1 163 ? 50.847 -14.615 -77.676 1.00 56.97 163 GLN A O 1
ATOM 1324 N N . ASP A 1 164 ? 50.867 -16.344 -76.225 1.00 51.00 164 ASP A N 1
ATOM 1325 C CA . ASP A 1 164 ? 52.299 -16.600 -76.315 1.00 51.00 164 ASP A CA 1
ATOM 1326 C C . ASP A 1 164 ? 52.712 -16.746 -77.798 1.00 51.00 164 ASP A C 1
ATOM 1328 O O . ASP A 1 164 ? 52.168 -17.612 -78.492 1.00 51.00 164 ASP A O 1
ATOM 1332 N N . PRO A 1 165 ? 53.698 -15.978 -78.308 1.00 51.47 165 PRO A N 1
ATOM 1333 C CA . PRO A 1 165 ? 54.174 -16.114 -79.690 1.00 51.47 165 PRO A CA 1
ATOM 1334 C C . PRO A 1 165 ? 54.890 -17.448 -79.964 1.00 51.47 165 PRO A C 1
ATOM 1336 O O . PRO A 1 165 ? 55.355 -17.693 -81.069 1.00 51.47 165 PRO A O 1
ATOM 1339 N N . ILE A 1 166 ? 54.993 -18.329 -78.968 1.00 48.22 166 ILE A N 1
ATOM 1340 C CA . ILE A 1 166 ? 55.701 -19.609 -79.066 1.00 48.22 166 ILE A CA 1
ATOM 1341 C C . ILE A 1 166 ? 54.799 -20.703 -79.673 1.00 48.22 166 ILE A C 1
ATOM 1343 O O . ILE A 1 166 ? 55.297 -21.745 -80.093 1.00 48.22 166 ILE A O 1
ATOM 1347 N N . LEU A 1 167 ? 53.482 -20.475 -79.801 1.00 45.91 167 LEU A N 1
ATOM 1348 C CA . LEU A 1 167 ? 52.576 -21.447 -80.430 1.00 45.91 167 LEU A CA 1
ATOM 1349 C C . LEU A 1 167 ? 52.352 -21.245 -81.942 1.00 45.91 167 LEU A C 1
ATOM 1351 O O . LEU A 1 167 ? 51.787 -22.136 -82.574 1.00 45.91 167 LEU A O 1
ATOM 1355 N N . SER A 1 168 ? 52.793 -20.134 -82.549 1.00 47.41 168 SER A N 1
ATOM 1356 C CA . SER A 1 168 ? 52.673 -19.942 -84.008 1.00 47.41 168 SER A CA 1
ATOM 1357 C C . SER A 1 168 ? 53.727 -20.717 -84.807 1.00 47.41 168 SER A C 1
ATOM 1359 O O . SER A 1 168 ? 53.437 -21.162 -85.917 1.00 47.41 168 SER A O 1
ATOM 1361 N N . ASP A 1 169 ? 54.903 -20.970 -84.225 1.00 46.78 169 ASP A N 1
ATOM 1362 C CA . ASP A 1 169 ? 56.003 -21.695 -84.886 1.00 46.78 169 ASP A CA 1
ATOM 1363 C C . ASP A 1 169 ? 55.821 -23.222 -84.906 1.00 46.78 169 ASP A C 1
ATOM 1365 O O . ASP A 1 169 ? 56.542 -23.926 -85.606 1.00 46.78 169 ASP A O 1
ATOM 1369 N N . LEU A 1 170 ? 54.815 -23.756 -84.205 1.00 48.47 170 LEU A N 1
ATOM 1370 C CA . LEU A 1 170 ? 54.472 -25.185 -84.238 1.00 48.47 170 LEU A CA 1
ATOM 1371 C C . LEU A 1 170 ? 53.442 -25.548 -85.322 1.00 48.47 170 LEU A C 1
ATOM 1373 O O . LEU A 1 170 ? 53.083 -26.716 -85.450 1.00 48.47 170 LEU A O 1
ATOM 1377 N N . THR A 1 171 ? 52.970 -24.574 -86.112 1.00 51.44 171 THR A N 1
ATOM 1378 C CA . THR A 1 171 ? 51.978 -24.811 -87.183 1.00 51.44 171 THR A CA 1
ATOM 1379 C C . THR A 1 171 ? 52.535 -24.696 -88.603 1.00 51.44 171 THR A C 1
ATOM 1381 O O . THR A 1 171 ? 51.843 -25.064 -89.546 1.00 51.44 171 THR A O 1
ATOM 1384 N N . ASN A 1 172 ? 53.798 -24.283 -88.763 1.00 50.59 172 ASN A N 1
ATOM 1385 C CA . ASN A 1 172 ? 54.484 -24.201 -90.057 1.00 50.59 172 ASN A CA 1
ATOM 1386 C C . ASN A 1 172 ? 55.715 -25.120 -90.075 1.00 50.59 172 ASN A C 1
ATOM 1388 O O . ASN A 1 172 ? 56.853 -24.666 -90.134 1.00 50.59 172 ASN A O 1
ATOM 1392 N N . GLY A 1 173 ? 55.476 -26.427 -89.972 1.00 44.41 173 GLY A N 1
ATOM 1393 C CA . GLY A 1 173 ? 56.471 -27.464 -90.227 1.00 44.41 173 GLY A CA 1
ATOM 1394 C C . GLY A 1 173 ? 56.073 -28.247 -91.471 1.00 44.41 173 GLY A C 1
ATOM 1395 O O . GLY A 1 173 ? 55.076 -28.965 -91.449 1.00 44.41 173 GLY A O 1
ATOM 1396 N N . ASP A 1 174 ? 56.842 -28.058 -92.541 1.00 46.22 174 ASP A N 1
ATOM 1397 C CA . ASP A 1 174 ? 56.738 -28.726 -93.837 1.00 46.22 174 ASP A CA 1
ATOM 1398 C C . ASP A 1 174 ? 56.470 -30.238 -93.739 1.00 46.22 174 ASP A C 1
ATOM 1400 O O . ASP A 1 174 ? 57.176 -30.983 -93.055 1.00 46.22 174 ASP A O 1
ATOM 1404 N N . ALA A 1 175 ? 55.476 -30.701 -94.500 1.00 43.75 175 ALA A N 1
ATOM 1405 C CA . ALA A 1 175 ? 55.289 -32.111 -94.818 1.00 43.75 175 ALA A CA 1
ATOM 1406 C C . ALA A 1 175 ? 56.247 -32.506 -95.960 1.00 43.75 175 ALA A C 1
ATOM 1408 O O . ALA A 1 175 ? 56.209 -31.862 -97.012 1.00 43.75 175 ALA A O 1
ATOM 1409 N N . PRO A 1 176 ? 57.085 -33.549 -95.818 1.00 50.81 176 PRO A N 1
ATOM 1410 C CA . PRO A 1 176 ? 57.919 -34.005 -96.921 1.00 50.81 176 PRO A CA 1
ATOM 1411 C C . PRO A 1 176 ? 57.115 -34.895 -97.883 1.00 50.81 176 PRO A C 1
ATOM 1413 O O . PRO A 1 176 ? 56.456 -35.848 -97.459 1.00 50.81 176 PRO A O 1
ATOM 1416 N N . HIS A 1 177 ? 57.203 -34.575 -99.177 1.00 42.72 177 HIS A N 1
ATOM 1417 C CA . HIS A 1 177 ? 57.036 -35.526 -100.279 1.00 42.72 177 HIS A CA 1
ATOM 1418 C C . HIS A 1 177 ? 58.336 -36.299 -100.508 1.00 42.72 177 HIS A C 1
ATOM 1420 O O . HIS A 1 177 ? 59.415 -35.676 -100.373 1.00 42.72 177 HIS A O 1
#

pLDDT: mean 76.93, std 20.57, range [40.72, 98.12]

Foldseek 3Di:
DDDDDDDDDDDDDPDDPPPPPPVVVLVVVLVVVVVVLVVLLVVLVVLLVVLVVVLVVLPDDDPPCPDPVNVVVNVVSVVSNVVSVVSNVVSVVVNVVSVVVVVCSVPVSVVVVVVVVVVVVVVVVVVVVVVVVVVVVVVVVVVVVVVVVVCVVVVVVVVPDDPPPPVVVVVPDDDDD